Protein AF-A0AAV5DM99-F1 (afdb_monomer_lite)

InterPro domains:
  IPR029058 Alpha/Beta hydrolase fold [SSF53474] (28-98)

pLDDT: mean 76.43, std 17.46, range [28.27, 97.25]

Radius of gyration: 18.35 Å; chains: 1; bounding box: 38×50×54 Å

Structure (mmCIF, N/CA/C/O backbone):
data_AF-A0AAV5DM99-F1
#
_entry.id   AF-A0AAV5DM99-F1
#
loop_
_atom_site.group_PDB
_atom_site.id
_atom_site.type_symbol
_atom_site.label_atom_id
_atom_site.label_alt_id
_atom_site.label_comp_id
_atom_site.label_asym_id
_atom_site.label_entity_id
_atom_site.label_seq_id
_atom_site.pdbx_PDB_ins_code
_atom_site.Cartn_x
_atom_site.Cartn_y
_atom_site.Cartn_z
_atom_site.occupancy
_atom_site.B_iso_or_equiv
_atom_site.auth_seq_id
_atom_site.auth_comp_id
_atom_site.auth_asym_id
_atom_site.auth_atom_id
_atom_site.pdbx_PDB_model_num
ATOM 1 N N . MET A 1 1 ? 4.809 -22.673 24.170 1.00 31.12 1 MET A N 1
ATOM 2 C CA . MET A 1 1 ? 6.056 -21.882 24.106 1.00 31.12 1 MET A CA 1
ATOM 3 C C . MET A 1 1 ? 5.707 -20.412 24.286 1.00 31.12 1 MET A C 1
ATOM 5 O O . MET A 1 1 ? 4.892 -19.926 23.504 1.00 31.12 1 MET A O 1
ATOM 9 N N . PRO A 1 2 ? 6.234 -19.728 25.313 1.00 30.42 2 PRO A N 1
ATOM 10 C CA . PRO A 1 2 ? 6.026 -18.294 25.491 1.00 30.42 2 PRO A CA 1
ATOM 11 C C . PRO A 1 2 ? 6.732 -17.568 24.341 1.00 30.42 2 PRO A C 1
ATOM 13 O O . PRO A 1 2 ? 7.900 -17.837 24.075 1.00 30.42 2 PRO A O 1
ATOM 16 N N . ARG A 1 3 ? 6.019 -16.719 23.598 1.00 37.66 3 ARG A N 1
ATOM 17 C CA . ARG A 1 3 ? 6.630 -15.910 22.538 1.00 37.66 3 ARG A CA 1
ATOM 18 C C . ARG A 1 3 ? 7.205 -14.653 23.179 1.00 37.66 3 ARG A C 1
ATOM 20 O O . ARG A 1 3 ? 6.438 -13.835 23.683 1.00 37.66 3 ARG A O 1
ATOM 27 N N . ASP A 1 4 ? 8.525 -14.519 23.155 1.00 36.56 4 ASP A N 1
ATOM 28 C CA . ASP A 1 4 ? 9.207 -13.356 23.711 1.00 36.56 4 ASP A CA 1
ATOM 29 C C . ASP A 1 4 ? 8.843 -12.064 22.944 1.00 36.56 4 ASP A C 1
ATOM 31 O O . ASP A 1 4 ? 8.913 -12.029 21.709 1.00 36.56 4 ASP A O 1
ATOM 35 N N . PRO A 1 5 ? 8.477 -10.976 23.647 1.00 48.16 5 PRO A N 1
ATOM 36 C CA . PRO A 1 5 ? 8.107 -9.690 23.045 1.00 48.16 5 PRO A CA 1
ATOM 37 C C . PRO A 1 5 ? 9.260 -8.997 22.290 1.00 48.16 5 PRO A C 1
ATOM 39 O O . PRO A 1 5 ? 9.017 -8.091 21.489 1.00 48.16 5 PRO A O 1
ATOM 42 N N . THR A 1 6 ? 10.503 -9.438 22.493 1.00 52.94 6 THR A N 1
ATOM 43 C CA . THR A 1 6 ? 11.721 -8.903 21.863 1.00 52.94 6 THR A CA 1
ATOM 44 C C . THR A 1 6 ? 11.822 -9.247 20.371 1.00 52.94 6 THR A C 1
ATOM 46 O O . THR A 1 6 ? 12.108 -8.368 19.561 1.00 52.94 6 THR A O 1
ATOM 49 N N . ILE A 1 7 ? 11.458 -10.469 19.963 1.00 52.16 7 ILE A N 1
ATOM 50 C CA . ILE A 1 7 ? 11.567 -10.934 18.563 1.00 52.16 7 ILE A CA 1
ATOM 51 C C . ILE A 1 7 ? 10.652 -10.131 17.623 1.00 52.16 7 ILE A C 1
ATOM 53 O O . ILE A 1 7 ? 11.030 -9.778 16.503 1.00 52.16 7 ILE A O 1
ATOM 57 N N . PHE A 1 8 ? 9.437 -9.808 18.071 1.00 53.59 8 PHE A N 1
ATOM 58 C CA . PHE A 1 8 ? 8.471 -9.054 17.267 1.00 53.59 8 PHE A CA 1
ATOM 59 C C . PHE A 1 8 ? 8.827 -7.571 17.150 1.00 53.59 8 PHE A C 1
ATOM 61 O O . PHE A 1 8 ? 8.626 -6.971 16.088 1.00 53.59 8 PHE A O 1
ATOM 68 N N . GLY A 1 9 ? 9.372 -6.986 18.221 1.00 57.38 9 GLY A N 1
ATOM 69 C CA . GLY A 1 9 ? 9.931 -5.635 18.197 1.00 57.38 9 GLY A CA 1
ATOM 70 C C . GLY A 1 9 ? 11.060 -5.518 17.174 1.00 57.38 9 GLY A C 1
ATOM 71 O O . GLY A 1 9 ? 11.043 -4.605 16.343 1.00 57.38 9 GLY A O 1
ATOM 72 N N . ASP A 1 10 ? 11.960 -6.500 17.158 1.00 49.09 10 ASP A N 1
ATOM 73 C CA . ASP A 1 10 ? 13.101 -6.545 16.244 1.00 49.09 10 ASP A CA 1
ATOM 74 C C . ASP A 1 10 ? 12.682 -6.793 14.797 1.00 49.09 10 ASP A C 1
ATOM 76 O O . ASP A 1 10 ? 13.144 -6.099 13.891 1.00 49.09 10 ASP A O 1
ATOM 80 N N . MET A 1 11 ? 11.741 -7.708 14.547 1.00 57.59 11 MET A N 1
ATOM 81 C CA . MET A 1 11 ? 11.201 -7.927 13.201 1.00 57.59 11 MET A CA 1
ATOM 82 C C . MET A 1 11 ? 10.536 -6.656 12.655 1.00 57.59 11 MET A C 1
ATOM 84 O O . MET A 1 11 ? 10.763 -6.274 11.506 1.00 57.59 11 MET A O 1
ATOM 88 N N . ARG A 1 12 ? 9.766 -5.948 13.491 1.00 58.88 12 ARG A N 1
ATOM 89 C CA . ARG A 1 12 ? 9.140 -4.665 13.140 1.00 58.88 12 ARG A CA 1
ATOM 90 C C . ARG A 1 12 ? 10.181 -3.589 12.848 1.00 58.88 12 ARG A C 1
ATOM 92 O O . ARG A 1 12 ? 10.013 -2.826 11.894 1.00 58.88 12 ARG A O 1
ATOM 99 N N . LEU A 1 13 ? 11.234 -3.505 13.658 1.00 55.44 13 LEU A N 1
ATOM 100 C CA . LEU A 1 13 ? 12.314 -2.542 13.472 1.00 55.44 13 LEU A CA 1
ATOM 101 C C . LEU A 1 13 ? 13.090 -2.836 12.184 1.00 55.44 13 LEU A C 1
ATOM 103 O O . LEU A 1 13 ? 13.285 -1.929 11.378 1.00 55.44 13 LEU A O 1
ATOM 107 N N . ASN A 1 14 ? 13.429 -4.100 11.937 1.00 57.81 14 ASN A N 1
ATOM 108 C CA . ASN A 1 14 ? 14.113 -4.556 10.729 1.00 57.81 14 ASN A CA 1
ATOM 109 C C . ASN A 1 14 ? 13.285 -4.282 9.475 1.00 57.81 14 ASN A C 1
ATOM 111 O O . ASN A 1 14 ? 13.797 -3.740 8.495 1.00 57.81 14 ASN A O 1
ATOM 115 N N . LEU A 1 15 ? 11.982 -4.555 9.528 1.00 63.41 15 LEU A N 1
ATOM 116 C CA . LEU A 1 15 ? 11.071 -4.269 8.429 1.00 63.41 15 LEU A CA 1
ATOM 117 C C . LEU A 1 15 ? 10.950 -2.764 8.192 1.00 63.41 15 LEU A C 1
ATOM 119 O O . LEU A 1 15 ? 11.034 -2.309 7.060 1.00 63.41 15 LEU A O 1
ATOM 123 N N . ARG A 1 16 ? 10.853 -1.962 9.255 1.00 60.78 16 ARG A N 1
ATOM 124 C CA . ARG A 1 16 ? 10.831 -0.497 9.164 1.00 60.78 16 ARG A CA 1
ATOM 125 C C . ARG A 1 16 ? 12.135 0.066 8.598 1.00 60.78 16 ARG A C 1
ATOM 127 O O . ARG A 1 16 ? 12.086 1.004 7.805 1.00 60.78 16 ARG A O 1
ATOM 134 N N . ILE A 1 17 ? 13.289 -0.466 8.988 1.00 56.00 17 ILE A N 1
ATOM 135 C CA . ILE A 1 17 ? 14.593 -0.059 8.447 1.00 56.00 17 ILE A CA 1
ATOM 136 C C . ILE A 1 17 ? 14.655 -0.402 6.960 1.00 56.00 17 ILE A C 1
ATOM 138 O O . ILE A 1 17 ? 15.004 0.457 6.151 1.00 56.00 17 ILE A O 1
ATOM 142 N N . LEU A 1 18 ? 14.248 -1.615 6.593 1.00 59.44 18 LEU A N 1
ATOM 143 C CA . LEU A 1 18 ? 14.300 -2.084 5.217 1.00 59.44 18 LEU A CA 1
ATOM 144 C C . LEU A 1 18 ? 13.310 -1.332 4.314 1.00 59.44 18 LEU A C 1
ATOM 146 O O . LEU A 1 18 ? 13.686 -0.921 3.222 1.00 59.44 18 LEU A O 1
ATOM 150 N N . LEU A 1 19 ? 12.103 -1.036 4.808 1.00 61.59 19 LEU A N 1
ATOM 151 C CA . LEU A 1 19 ? 11.103 -0.190 4.145 1.00 61.59 19 LEU A CA 1
ATOM 152 C C . LEU A 1 19 ? 11.543 1.274 4.001 1.00 61.59 19 LEU A C 1
ATOM 154 O O . LEU A 1 19 ? 11.178 1.939 3.041 1.00 61.59 19 LEU A O 1
ATOM 158 N N . ASN A 1 20 ? 12.333 1.815 4.929 1.00 61.09 20 ASN A N 1
ATOM 159 C CA . ASN A 1 20 ? 12.844 3.182 4.785 1.00 61.09 20 ASN A CA 1
ATOM 160 C C . ASN A 1 20 ? 14.081 3.254 3.872 1.00 61.09 20 ASN A C 1
ATOM 162 O O . ASN A 1 20 ? 14.342 4.306 3.289 1.00 61.09 20 ASN A O 1
ATOM 166 N N . LYS A 1 21 ? 14.815 2.145 3.710 1.00 64.38 21 LYS A N 1
ATOM 167 C CA . LYS A 1 21 ? 16.038 2.038 2.897 1.00 64.38 21 LYS A CA 1
ATOM 168 C C . LYS A 1 21 ? 15.840 1.257 1.590 1.00 64.38 21 LYS A C 1
ATOM 170 O O . LYS A 1 21 ? 16.816 0.804 1.002 1.00 64.38 21 LYS A O 1
ATOM 175 N N . GLN A 1 22 ? 14.604 1.128 1.100 1.00 64.56 22 GLN A N 1
ATOM 176 C CA . GLN A 1 22 ? 14.279 0.352 -0.113 1.00 64.56 22 GLN A CA 1
ATOM 177 C C . GLN A 1 22 ? 15.119 0.772 -1.325 1.00 64.56 22 GLN A C 1
ATOM 179 O O . GLN A 1 22 ? 15.619 -0.073 -2.057 1.00 64.56 22 GLN A O 1
ATOM 184 N N . HIS A 1 23 ? 15.353 2.076 -1.486 1.00 63.78 23 HIS A N 1
ATOM 185 C CA . HIS A 1 23 ? 16.147 2.637 -2.581 1.00 63.78 23 HIS A CA 1
ATOM 186 C C . HIS A 1 23 ? 17.643 2.271 -2.538 1.00 63.78 23 HIS A C 1
ATOM 188 O O . HIS A 1 23 ? 18.323 2.423 -3.547 1.00 63.78 23 HIS A O 1
ATOM 194 N N . LEU A 1 24 ? 18.150 1.807 -1.391 1.00 62.94 24 LEU A N 1
ATOM 195 C CA . LEU A 1 24 ? 19.524 1.322 -1.220 1.00 62.94 24 LEU A CA 1
ATOM 196 C C . LEU A 1 24 ? 19.624 -0.196 -1.417 1.00 62.94 24 LEU A C 1
ATOM 198 O O . LEU A 1 24 ? 20.723 -0.742 -1.456 1.00 62.94 24 LEU A O 1
ATOM 202 N N . CYS A 1 25 ? 18.492 -0.897 -1.507 1.00 73.31 25 CYS A N 1
ATOM 203 C CA . CYS A 1 25 ? 18.465 -2.344 -1.632 1.00 73.31 25 CYS A CA 1
ATOM 204 C C . CYS A 1 25 ? 18.444 -2.749 -3.110 1.00 73.31 25 CYS A C 1
ATOM 206 O O . CYS A 1 25 ? 17.472 -2.489 -3.823 1.00 73.31 25 CYS A O 1
ATOM 208 N N . SER A 1 26 ? 19.486 -3.461 -3.548 1.00 82.31 26 SER A N 1
ATOM 209 C CA . SER A 1 26 ? 19.625 -3.953 -4.927 1.00 82.31 26 SER A CA 1
ATOM 210 C C . SER A 1 26 ? 18.444 -4.810 -5.389 1.00 82.31 26 SER A C 1
ATOM 212 O O . SER A 1 26 ? 18.094 -4.793 -6.565 1.00 82.31 26 SER A O 1
ATOM 214 N N . ARG A 1 27 ? 17.768 -5.507 -4.465 1.00 84.94 27 ARG A N 1
ATOM 215 C CA . ARG A 1 27 ? 16.593 -6.338 -4.771 1.00 84.94 27 ARG A CA 1
ATOM 216 C C . ARG A 1 27 ? 15.441 -5.529 -5.369 1.00 84.94 27 ARG A C 1
ATOM 218 O O . ARG A 1 27 ? 14.775 -6.018 -6.270 1.00 84.94 27 ARG A O 1
ATOM 225 N N . PHE A 1 28 ? 15.222 -4.299 -4.900 1.00 87.06 28 PHE A N 1
ATOM 226 C CA . PHE A 1 28 ? 14.159 -3.432 -5.417 1.00 87.06 28 PHE A CA 1
ATOM 227 C C . PHE A 1 28 ? 14.503 -2.914 -6.815 1.00 87.06 28 PHE A C 1
ATOM 229 O O . PHE A 1 28 ? 13.668 -2.951 -7.714 1.00 87.06 28 PHE A O 1
ATOM 236 N N . SER A 1 29 ? 15.743 -2.459 -7.024 1.00 87.25 29 SER A N 1
ATOM 237 C CA . SER A 1 29 ? 16.180 -1.980 -8.339 1.00 87.25 29 SER A CA 1
ATOM 238 C C . SER A 1 29 ? 16.219 -3.089 -9.385 1.00 87.25 29 SER A C 1
ATOM 240 O O . SER A 1 29 ? 15.779 -2.859 -10.509 1.00 87.25 29 SER A O 1
ATOM 242 N N . GLU A 1 30 ? 16.693 -4.282 -9.019 1.00 91.94 30 GLU A N 1
ATOM 243 C CA . GLU A 1 30 ? 16.753 -5.412 -9.944 1.00 91.94 30 GLU A CA 1
ATOM 244 C C . GLU A 1 30 ? 15.348 -5.918 -10.280 1.00 91.94 30 GLU A C 1
ATOM 246 O O . GLU A 1 30 ? 15.044 -6.120 -11.450 1.00 91.94 30 GLU A O 1
ATOM 251 N N . ALA A 1 31 ? 14.445 -6.011 -9.294 1.00 92.81 31 ALA A N 1
ATOM 252 C CA . ALA A 1 31 ? 13.052 -6.374 -9.548 1.00 92.81 31 ALA A CA 1
ATOM 253 C C . ALA A 1 31 ? 12.371 -5.401 -10.526 1.00 92.81 31 ALA A C 1
ATOM 255 O O . ALA A 1 31 ? 11.736 -5.843 -11.481 1.00 92.81 31 ALA A O 1
ATOM 256 N N . ARG A 1 32 ? 12.556 -4.080 -10.357 1.00 92.25 32 ARG A N 1
ATOM 257 C CA . ARG A 1 32 ? 12.039 -3.081 -11.315 1.00 92.25 32 ARG A CA 1
ATOM 258 C C . ARG A 1 32 ? 12.612 -3.278 -12.716 1.00 92.25 32 ARG A C 1
ATOM 260 O O . ARG A 1 32 ? 11.877 -3.181 -13.694 1.00 92.25 32 ARG A O 1
ATOM 267 N N . LYS A 1 33 ? 13.918 -3.535 -12.824 1.00 93.75 33 LYS A N 1
ATOM 268 C CA . LYS A 1 33 ? 14.595 -3.750 -14.109 1.00 93.75 33 LYS A CA 1
ATOM 269 C C . LYS A 1 33 ? 14.067 -5.000 -14.816 1.00 93.75 33 LYS A C 1
ATOM 271 O O . LYS A 1 33 ? 13.682 -4.901 -15.975 1.00 93.75 33 LYS A O 1
ATOM 276 N N . LEU A 1 34 ? 14.010 -6.132 -14.115 1.00 94.19 34 LEU A 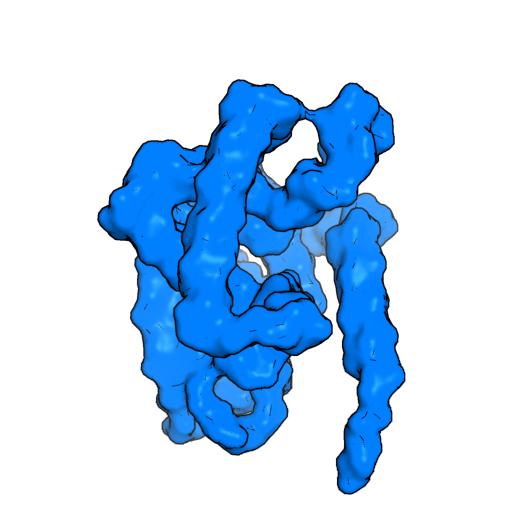N 1
ATOM 277 C CA . LEU A 1 34 ? 13.563 -7.410 -14.670 1.00 94.19 34 LEU A CA 1
ATOM 278 C C . LEU A 1 34 ? 12.090 -7.370 -15.083 1.00 94.19 34 LEU A C 1
ATOM 280 O O . LEU A 1 34 ? 11.752 -7.817 -16.173 1.00 94.19 34 LEU A O 1
ATOM 284 N N . VAL A 1 35 ? 11.217 -6.780 -14.259 1.00 93.38 35 VAL A N 1
ATOM 285 C CA . VAL A 1 35 ? 9.794 -6.647 -14.610 1.00 93.38 35 VAL A CA 1
ATOM 286 C C . VAL A 1 35 ? 9.606 -5.699 -15.791 1.00 93.38 35 VAL A C 1
ATOM 288 O O . VAL A 1 35 ? 8.856 -6.034 -16.701 1.00 93.38 35 VAL A O 1
ATOM 291 N N . ARG A 1 36 ? 10.330 -4.570 -15.842 1.00 91.62 36 ARG A N 1
ATOM 292 C CA . ARG A 1 36 ? 10.302 -3.674 -17.010 1.00 91.62 36 ARG A CA 1
ATOM 293 C C . ARG A 1 36 ? 10.701 -4.421 -18.285 1.00 91.62 36 ARG A C 1
ATOM 295 O O . ARG A 1 36 ? 10.013 -4.301 -19.291 1.00 91.62 36 ARG A O 1
ATOM 302 N N . GLN A 1 37 ? 11.781 -5.204 -18.241 1.00 91.31 37 GLN A N 1
ATOM 303 C CA . GLN A 1 37 ? 12.219 -6.015 -19.381 1.00 91.31 37 GLN A CA 1
ATOM 304 C C . GLN A 1 37 ? 11.149 -7.023 -19.799 1.00 91.31 37 GLN A C 1
ATOM 306 O O . GLN A 1 37 ? 10.822 -7.085 -20.978 1.00 91.31 37 GLN A O 1
ATOM 311 N N . LEU A 1 38 ? 10.562 -7.745 -18.841 1.00 90.75 38 LEU A N 1
ATOM 312 C CA . LEU A 1 38 ? 9.527 -8.741 -19.106 1.00 90.75 38 LEU A CA 1
ATOM 313 C C . LEU A 1 38 ? 8.301 -8.118 -19.787 1.00 90.75 38 LEU A C 1
ATOM 315 O O . LEU A 1 38 ? 7.874 -8.606 -20.829 1.00 90.75 38 LEU A O 1
ATOM 319 N N . VAL A 1 39 ? 7.795 -7.010 -19.238 1.00 89.44 39 VAL A N 1
ATOM 320 C CA . VAL A 1 39 ? 6.641 -6.272 -19.778 1.00 89.44 39 VAL A CA 1
ATOM 321 C C . VAL A 1 39 ? 6.952 -5.639 -21.138 1.00 89.44 39 VAL A C 1
ATOM 323 O O . VAL A 1 39 ? 6.068 -5.551 -21.969 1.00 89.44 39 VAL A O 1
ATOM 326 N N . THR A 1 40 ? 8.195 -5.229 -21.405 1.00 85.88 40 THR A N 1
ATOM 327 C CA . THR A 1 40 ? 8.567 -4.680 -22.727 1.00 85.88 40 THR A CA 1
ATOM 328 C C . THR A 1 40 ? 8.781 -5.782 -23.773 1.00 85.88 40 THR A C 1
ATOM 330 O O . THR A 1 40 ? 8.631 -5.536 -24.962 1.00 85.88 40 THR A O 1
ATOM 333 N N . SER A 1 41 ? 9.190 -6.982 -23.343 1.00 83.38 41 SER A N 1
ATOM 334 C CA . SER A 1 41 ? 9.501 -8.113 -24.233 1.00 83.38 41 SER A CA 1
ATOM 335 C C . SER A 1 41 ? 8.292 -8.965 -24.599 1.00 83.38 41 SER A C 1
ATOM 337 O O . SER A 1 41 ? 8.262 -9.568 -25.667 1.00 83.38 41 SER A O 1
ATOM 339 N N . ALA A 1 42 ? 7.313 -9.049 -23.702 1.00 72.38 42 ALA A N 1
ATOM 340 C CA . ALA A 1 42 ? 6.002 -9.530 -24.069 1.00 72.38 42 ALA A CA 1
ATOM 341 C C . ALA A 1 42 ? 5.367 -8.396 -24.877 1.00 72.38 42 ALA A C 1
ATOM 343 O O . ALA A 1 42 ? 5.266 -7.295 -24.349 1.00 72.38 42 ALA A O 1
ATOM 344 N N . ASP A 1 43 ? 4.949 -8.631 -26.123 1.00 60.66 43 ASP A N 1
ATOM 345 C CA . ASP A 1 43 ? 4.053 -7.732 -26.873 1.00 60.66 43 ASP A CA 1
ATOM 346 C C . ASP A 1 43 ? 2.684 -7.673 -26.163 1.00 60.66 43 ASP A C 1
ATOM 348 O O . ASP A 1 43 ? 1.648 -8.085 -26.685 1.00 60.66 43 ASP A O 1
ATOM 352 N N . CYS A 1 44 ? 2.663 -7.259 -24.895 1.00 56.06 44 CYS A N 1
ATOM 353 C CA . CYS A 1 44 ? 1.452 -7.096 -24.129 1.00 56.06 44 CYS A CA 1
ATOM 354 C C . CYS A 1 44 ? 0.791 -5.808 -24.602 1.00 56.06 44 CYS A C 1
ATOM 356 O O . CYS A 1 44 ? 0.960 -4.735 -24.020 1.00 56.06 44 CYS A O 1
ATOM 358 N N . ASP A 1 45 ? -0.001 -5.952 -25.664 1.00 53.69 45 ASP A N 1
ATOM 359 C CA . ASP A 1 45 ? -1.138 -5.082 -25.893 1.00 53.69 45 ASP A CA 1
ATOM 360 C C . ASP A 1 45 ? -1.884 -4.932 -24.563 1.00 53.69 45 ASP A C 1
ATOM 362 O O . ASP A 1 45 ? -2.120 -5.893 -23.822 1.00 53.69 45 ASP A O 1
ATOM 366 N N . SER A 1 46 ? -2.186 -3.678 -24.247 1.00 53.75 46 SER A N 1
ATOM 367 C CA . SER A 1 46 ? -2.629 -3.136 -22.954 1.00 53.75 46 SER A CA 1
ATOM 368 C C . SER A 1 46 ? -3.884 -3.777 -22.323 1.00 53.75 46 SER A C 1
ATOM 370 O O . SER A 1 46 ? -4.363 -3.319 -21.286 1.00 53.75 46 SER A O 1
ATOM 372 N N . THR A 1 47 ? -4.403 -4.858 -22.900 1.00 51.72 47 THR A N 1
ATOM 373 C CA . THR A 1 47 ? -5.637 -5.550 -22.528 1.00 51.72 47 THR A CA 1
ATOM 374 C C . THR A 1 47 ? -5.433 -6.931 -21.898 1.00 51.72 47 THR A C 1
ATOM 376 O O . THR A 1 47 ? -6.363 -7.416 -21.258 1.00 51.72 47 THR A O 1
ATOM 379 N N . SER A 1 48 ? -4.252 -7.560 -21.998 1.00 54.44 48 SER A N 1
ATOM 380 C CA . SER A 1 48 ? -3.990 -8.866 -21.363 1.00 54.44 48 SER A CA 1
ATOM 381 C C . SER A 1 48 ? -2.608 -8.897 -20.704 1.00 54.44 48 SER A C 1
ATOM 383 O O . SER A 1 48 ? -1.590 -9.166 -21.338 1.00 54.44 48 SER A O 1
ATOM 385 N N . SER A 1 49 ? -2.547 -8.573 -19.407 1.00 58.84 49 SER A N 1
ATOM 386 C CA . SER A 1 49 ? -1.287 -8.609 -18.652 1.00 58.84 49 SER A CA 1
ATOM 387 C C . SER A 1 49 ? -0.809 -10.051 -18.476 1.00 58.84 49 SER A C 1
ATOM 389 O O . SER A 1 49 ? -1.299 -10.768 -17.604 1.00 58.84 49 SER A O 1
ATOM 391 N N . ALA A 1 50 ? 0.200 -10.447 -19.257 1.00 76.50 50 ALA A N 1
ATOM 392 C CA . ALA A 1 50 ? 0.958 -11.687 -19.060 1.00 76.50 50 ALA A CA 1
ATOM 393 C C . ALA A 1 50 ? 1.774 -11.687 -17.748 1.00 76.50 50 ALA A C 1
ATOM 395 O O . ALA A 1 50 ? 2.284 -12.723 -17.327 1.00 76.50 50 ALA A O 1
ATOM 396 N N . VAL A 1 51 ? 1.907 -10.524 -17.099 1.00 89.94 51 VAL A N 1
ATOM 397 C CA . VAL A 1 51 ? 2.731 -10.323 -15.905 1.00 89.94 51 VAL A CA 1
ATOM 398 C C . VAL A 1 51 ? 1.861 -9.896 -14.734 1.00 89.94 51 VAL A C 1
ATOM 400 O O . VAL A 1 51 ? 1.229 -8.841 -14.774 1.00 89.94 51 VAL A O 1
ATOM 403 N N . TRP A 1 52 ? 1.849 -10.701 -13.672 1.00 93.94 52 TRP A N 1
ATOM 404 C CA . TRP A 1 52 ? 1.171 -10.376 -12.416 1.00 93.94 52 TRP A CA 1
ATOM 405 C C . TRP A 1 52 ? 2.197 -10.160 -11.313 1.00 93.94 52 TRP A C 1
ATOM 407 O O . TRP A 1 52 ? 3.191 -10.881 -11.208 1.00 93.94 52 TRP A O 1
ATOM 417 N N . LEU A 1 53 ? 1.940 -9.171 -10.465 1.00 95.88 53 LEU A N 1
ATOM 418 C CA . LEU A 1 53 ? 2.754 -8.908 -9.290 1.00 95.88 53 LEU A CA 1
ATOM 419 C C . LEU A 1 53 ? 2.117 -9.586 -8.085 1.00 95.88 53 LEU A C 1
ATOM 421 O O . LEU A 1 53 ? 0.954 -9.349 -7.775 1.00 95.88 53 LEU A O 1
ATOM 425 N N . ALA A 1 54 ? 2.882 -10.400 -7.369 1.00 96.31 54 ALA A N 1
ATOM 426 C CA . ALA A 1 54 ? 2.430 -10.993 -6.121 1.00 96.31 54 ALA A CA 1
ATOM 427 C C . ALA A 1 54 ? 3.523 -10.919 -5.059 1.00 96.31 54 ALA A C 1
ATOM 429 O O . ALA A 1 54 ? 4.716 -10.962 -5.360 1.00 96.31 54 ALA A O 1
ATOM 430 N N . GLY A 1 55 ? 3.120 -10.810 -3.797 1.00 93.94 55 GLY A N 1
ATOM 431 C CA . GLY A 1 55 ? 4.063 -10.844 -2.690 1.00 93.94 55 GLY A CA 1
ATOM 432 C C . GLY A 1 55 ? 3.390 -11.123 -1.360 1.00 93.94 55 GLY A C 1
ATOM 433 O O . GLY A 1 55 ? 2.203 -10.865 -1.187 1.00 93.94 55 GLY A O 1
ATOM 434 N N . HIS A 1 56 ? 4.170 -11.616 -0.403 1.00 93.12 56 HIS A N 1
ATOM 435 C CA . HIS A 1 56 ? 3.749 -11.818 0.982 1.00 93.12 56 HIS A CA 1
ATOM 436 C C . HIS A 1 56 ? 4.686 -11.089 1.938 1.00 93.12 56 HIS A C 1
ATOM 438 O O . HIS A 1 56 ? 5.895 -11.070 1.699 1.00 93.12 56 HIS A O 1
ATOM 444 N N . SER A 1 57 ? 4.145 -10.484 3.001 1.00 88.50 57 SER A N 1
ATOM 445 C CA . SER A 1 57 ? 4.927 -9.783 4.023 1.00 88.50 57 SER A CA 1
ATOM 446 C C . SER A 1 57 ? 5.896 -8.795 3.367 1.00 88.50 57 SER A C 1
ATOM 448 O O . SER A 1 57 ? 5.466 -7.925 2.613 1.00 88.50 57 SER A O 1
ATOM 450 N N . LEU A 1 58 ? 7.207 -8.943 3.538 1.00 84.81 58 LEU A N 1
ATOM 451 C CA . LEU A 1 58 ? 8.185 -8.084 2.878 1.00 84.81 58 LEU A CA 1
ATOM 452 C C . LEU A 1 58 ? 8.129 -8.135 1.335 1.00 84.81 58 LEU A C 1
ATOM 454 O O . LEU A 1 58 ? 8.355 -7.119 0.677 1.00 84.81 58 LEU A O 1
ATOM 458 N N . GLY A 1 59 ? 7.787 -9.279 0.742 1.00 88.88 59 GLY A N 1
ATOM 459 C CA . GLY A 1 59 ? 7.642 -9.424 -0.709 1.00 88.88 59 GLY A CA 1
ATOM 460 C C . GLY A 1 59 ? 6.591 -8.481 -1.296 1.00 88.88 59 GLY A C 1
ATOM 461 O O . GLY A 1 59 ? 6.780 -7.951 -2.388 1.00 88.88 59 GLY A O 1
ATOM 462 N N . THR A 1 60 ? 5.536 -8.160 -0.538 1.00 90.62 60 THR A N 1
ATOM 463 C CA . THR A 1 60 ? 4.544 -7.158 -0.967 1.00 90.62 60 THR A CA 1
ATOM 464 C C . THR A 1 60 ? 5.152 -5.773 -1.125 1.00 90.62 60 THR A C 1
ATOM 466 O O . THR A 1 60 ? 4.686 -4.986 -1.934 1.00 90.62 60 THR A O 1
ATOM 469 N N . SER A 1 61 ? 6.196 -5.456 -0.360 1.00 86.50 61 SER A N 1
ATOM 470 C CA . SER A 1 61 ? 6.835 -4.144 -0.403 1.00 86.50 61 SER A CA 1
ATOM 471 C C . SER A 1 61 ? 7.620 -3.970 -1.697 1.00 86.50 61 SER A C 1
ATOM 473 O O . SER A 1 61 ? 7.623 -2.881 -2.262 1.00 86.50 61 SER A O 1
ATOM 475 N N . ILE A 1 62 ? 8.232 -5.055 -2.184 1.00 89.31 62 ILE A N 1
ATOM 476 C CA . ILE A 1 62 ? 8.862 -5.110 -3.507 1.00 89.31 62 ILE A CA 1
ATOM 477 C C . ILE A 1 62 ? 7.783 -5.010 -4.588 1.00 89.31 62 ILE A C 1
ATOM 479 O O . ILE A 1 62 ? 7.890 -4.155 -5.460 1.00 89.31 62 ILE A O 1
ATOM 483 N N . ALA A 1 63 ? 6.715 -5.811 -4.498 1.00 93.25 63 ALA A N 1
ATOM 484 C CA . ALA A 1 63 ? 5.605 -5.764 -5.453 1.00 93.25 63 ALA A CA 1
ATOM 485 C C . ALA A 1 63 ? 4.949 -4.370 -5.521 1.00 93.25 63 ALA A C 1
ATOM 487 O O . ALA A 1 63 ? 4.628 -3.890 -6.604 1.00 93.25 63 ALA A O 1
ATOM 488 N N . LEU A 1 64 ? 4.814 -3.681 -4.384 1.00 90.75 64 LEU A N 1
ATOM 489 C CA . LEU A 1 64 ? 4.308 -2.312 -4.297 1.00 90.75 64 LEU A CA 1
ATOM 490 C C . LEU A 1 64 ? 5.233 -1.296 -4.972 1.00 90.75 64 LEU A C 1
ATOM 492 O O . LEU A 1 64 ? 4.753 -0.421 -5.689 1.00 90.75 64 LEU A O 1
ATOM 496 N N . ASP A 1 65 ? 6.542 -1.375 -4.727 1.00 90.06 65 ASP A N 1
ATOM 497 C CA . ASP A 1 65 ? 7.522 -0.490 -5.367 1.00 90.06 65 ASP A CA 1
ATOM 498 C C . ASP A 1 65 ? 7.560 -0.710 -6.884 1.00 90.06 65 ASP A C 1
ATOM 500 O O . ASP A 1 65 ? 7.483 0.259 -7.638 1.00 90.06 65 ASP A O 1
ATOM 504 N N . VAL A 1 66 ? 7.580 -1.971 -7.326 1.00 92.38 66 VAL A N 1
ATOM 505 C CA . VAL A 1 66 ? 7.540 -2.338 -8.746 1.00 92.38 66 VAL A CA 1
ATOM 506 C C . VAL A 1 66 ? 6.237 -1.888 -9.397 1.00 92.38 66 VAL A C 1
ATOM 508 O O . VAL A 1 66 ? 6.283 -1.216 -10.419 1.00 92.38 66 VAL A O 1
ATOM 511 N N . GLY A 1 67 ? 5.078 -2.176 -8.803 1.00 92.94 67 GLY A N 1
ATOM 512 C CA . GLY A 1 67 ? 3.784 -1.778 -9.362 1.00 92.94 67 GLY A CA 1
ATOM 513 C C . GLY A 1 67 ? 3.643 -0.261 -9.501 1.00 92.94 67 GLY A C 1
ATOM 514 O O . GLY A 1 67 ? 3.171 0.231 -10.521 1.00 92.94 67 GLY A O 1
ATOM 515 N N . ARG A 1 68 ? 4.160 0.511 -8.536 1.00 92.06 68 ARG A N 1
ATOM 516 C CA . ARG A 1 68 ? 4.231 1.978 -8.654 1.00 92.06 68 ARG A CA 1
ATOM 517 C C . ARG A 1 68 ? 5.153 2.445 -9.771 1.00 92.06 68 ARG A C 1
ATOM 519 O O . ARG A 1 68 ? 4.871 3.478 -10.372 1.00 92.06 68 ARG A O 1
ATOM 526 N N . ASP A 1 69 ? 6.278 1.766 -9.975 1.00 91.31 69 ASP A N 1
ATOM 527 C CA . ASP A 1 69 ? 7.201 2.069 -11.068 1.00 91.31 69 ASP A CA 1
ATOM 528 C C . ASP A 1 69 ? 6.526 1.804 -12.415 1.00 91.31 69 ASP A C 1
ATOM 530 O O . ASP A 1 69 ? 6.491 2.687 -13.261 1.00 91.31 69 ASP A O 1
ATOM 534 N N . MET A 1 70 ? 5.868 0.653 -12.557 1.00 92.31 70 MET A N 1
ATOM 535 C CA . MET A 1 70 ? 5.131 0.268 -13.763 1.00 92.31 70 MET A CA 1
ATOM 536 C C . MET A 1 70 ? 3.981 1.231 -14.070 1.00 92.31 70 MET A C 1
ATOM 538 O O . MET A 1 70 ? 3.857 1.687 -15.202 1.00 92.31 70 MET A O 1
ATOM 542 N N . MET A 1 71 ? 3.241 1.681 -13.053 1.00 92.44 71 MET A N 1
ATOM 543 C CA . MET A 1 71 ? 2.217 2.717 -13.222 1.00 92.44 71 MET A CA 1
ATOM 544 C C . MET A 1 71 ? 2.769 4.057 -13.725 1.00 92.44 71 MET A C 1
ATOM 546 O O . MET A 1 71 ? 2.053 4.804 -14.387 1.00 92.44 71 MET A O 1
ATOM 550 N N . ARG A 1 72 ? 4.031 4.398 -13.426 1.00 89.75 72 ARG A N 1
ATOM 551 C CA . ARG A 1 72 ? 4.663 5.618 -13.966 1.00 89.75 72 ARG A CA 1
ATOM 552 C C . ARG A 1 72 ? 5.031 5.478 -15.436 1.00 89.75 72 ARG A C 1
ATOM 554 O O . ARG A 1 72 ? 5.022 6.487 -16.130 1.00 89.75 72 ARG A O 1
ATOM 561 N N . GLU A 1 73 ? 5.341 4.261 -15.861 1.00 88.69 73 GLU A N 1
ATOM 562 C CA . GLU A 1 73 ? 5.657 3.897 -17.245 1.00 88.69 73 GLU A CA 1
ATOM 563 C C . GLU A 1 73 ? 4.384 3.622 -18.074 1.00 88.69 73 GLU A C 1
ATOM 565 O O . GLU A 1 73 ? 4.470 3.368 -19.267 1.00 88.69 73 GLU A O 1
ATOM 570 N N . GLY A 1 74 ? 3.194 3.686 -17.458 1.00 89.25 74 GLY A N 1
ATOM 571 C CA . GLY A 1 74 ? 1.904 3.482 -18.126 1.00 89.25 74 GLY A CA 1
ATOM 572 C C . GLY A 1 74 ? 1.358 2.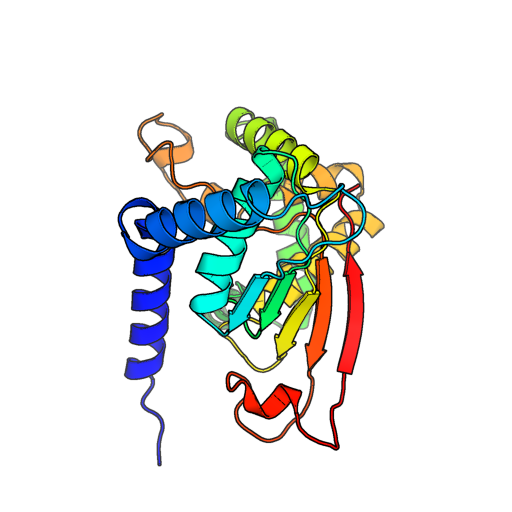052 -18.065 1.00 89.25 74 GLY A C 1
ATOM 573 O O . GLY A 1 74 ? 0.307 1.784 -18.642 1.00 89.25 74 GLY A O 1
ATOM 574 N N . PHE A 1 75 ? 2.010 1.144 -17.336 1.00 90.25 75 PHE A N 1
ATOM 575 C CA . PHE A 1 75 ? 1.580 -0.248 -17.195 1.00 90.25 75 PHE A CA 1
ATOM 576 C C . PHE A 1 75 ? 0.781 -0.468 -15.906 1.00 90.25 75 PHE A C 1
ATOM 578 O O . PHE A 1 75 ? 1.310 -0.361 -14.797 1.00 90.25 75 PHE A O 1
ATOM 585 N N . ASN A 1 76 ? -0.494 -0.830 -16.054 1.00 93.06 76 ASN A N 1
ATOM 586 C CA . ASN A 1 76 ? -1.390 -1.152 -14.943 1.00 93.06 76 ASN A CA 1
ATOM 587 C C . ASN A 1 76 ? -1.434 -2.667 -14.699 1.00 93.06 76 ASN A C 1
ATOM 589 O O . ASN A 1 76 ? -2.308 -3.366 -15.209 1.00 93.06 76 ASN A O 1
ATOM 593 N N . LEU A 1 77 ? -0.448 -3.178 -13.956 1.00 93.25 77 LEU A N 1
ATOM 594 C CA . LEU A 1 77 ? -0.294 -4.616 -13.731 1.00 93.25 77 LEU A CA 1
ATOM 595 C C . LEU A 1 77 ? -1.229 -5.133 -12.620 1.00 93.25 77 LEU A C 1
ATOM 597 O O . LEU A 1 77 ? -1.245 -4.556 -11.519 1.00 93.25 77 LEU A O 1
ATOM 601 N N . PRO A 1 78 ? -1.923 -6.272 -12.833 1.00 95.12 78 PRO A N 1
ATOM 602 C CA . PRO A 1 78 ? -2.613 -6.989 -11.767 1.00 95.12 78 PRO A CA 1
ATOM 603 C C . PRO A 1 78 ? -1.660 -7.264 -10.604 1.00 95.12 78 PRO A C 1
ATOM 605 O O . PRO A 1 78 ? -0.533 -7.725 -10.804 1.00 95.12 78 PRO A O 1
ATOM 608 N N . THR A 1 79 ? -2.084 -6.930 -9.387 1.00 96.50 79 THR A N 1
ATOM 609 C CA . THR A 1 79 ? -1.214 -6.964 -8.208 1.00 96.50 79 THR A CA 1
ATOM 610 C C . THR A 1 79 ? -1.935 -7.574 -7.011 1.00 96.50 79 THR A C 1
ATOM 612 O O . THR A 1 79 ? -2.993 -7.085 -6.633 1.00 96.50 79 THR A O 1
ATOM 615 N N . PHE A 1 80 ? -1.331 -8.582 -6.380 1.00 96.94 80 PHE A N 1
ATOM 616 C CA . PHE A 1 80 ? -1.873 -9.335 -5.247 1.00 96.94 80 PHE A CA 1
ATOM 617 C C . PHE A 1 80 ? -0.922 -9.243 -4.046 1.00 96.94 80 PHE A C 1
ATOM 619 O O . PHE A 1 80 ? 0.229 -9.683 -4.096 1.00 96.94 80 PHE A O 1
ATOM 626 N N . LEU A 1 81 ? -1.379 -8.641 -2.952 1.00 95.62 81 LEU A N 1
ATOM 627 C CA . LEU A 1 81 ? -0.542 -8.297 -1.804 1.00 95.62 81 LEU A CA 1
ATOM 628 C C . LEU A 1 81 ? -1.046 -9.005 -0.550 1.00 95.62 81 LEU A C 1
ATOM 630 O O . LEU A 1 81 ? -2.093 -8.646 -0.023 1.00 95.62 81 LEU A O 1
ATOM 634 N N . PHE A 1 82 ? -0.276 -9.964 -0.040 1.00 95.06 82 PHE A N 1
ATOM 635 C CA . PHE A 1 82 ? -0.634 -10.755 1.136 1.00 95.06 82 PHE A CA 1
ATOM 636 C C . PHE A 1 82 ? 0.087 -10.275 2.395 1.00 95.06 82 PHE A C 1
ATOM 638 O O . PHE A 1 82 ? 1.315 -10.283 2.468 1.00 95.06 82 PHE A O 1
ATOM 645 N N . ASN A 1 83 ? -0.675 -9.883 3.413 1.00 92.50 83 ASN A N 1
ATOM 646 C CA . ASN A 1 83 ? -0.182 -9.377 4.697 1.00 92.50 83 ASN A CA 1
ATOM 647 C C . ASN A 1 83 ? 0.928 -8.311 4.566 1.00 92.50 83 ASN A C 1
ATOM 649 O O . ASN A 1 83 ? 1.989 -8.440 5.189 1.00 92.50 83 ASN A O 1
ATOM 653 N N . PRO A 1 84 ? 0.736 -7.265 3.739 1.00 88.88 84 PRO A N 1
ATOM 654 C CA . PRO A 1 84 ? 1.758 -6.253 3.536 1.00 88.88 84 PRO A CA 1
ATOM 655 C C . PRO A 1 84 ? 2.018 -5.443 4.801 1.00 88.88 84 PRO A C 1
ATOM 657 O O . PRO A 1 84 ? 1.073 -5.082 5.502 1.00 88.88 84 PRO A O 1
ATOM 660 N N . PRO A 1 85 ? 3.275 -5.070 5.078 1.00 82.38 85 PRO A N 1
ATOM 661 C CA . PRO A 1 85 ? 3.592 -4.321 6.272 1.00 82.38 85 PRO A CA 1
ATOM 662 C C . PRO A 1 85 ? 3.065 -2.898 6.193 1.00 82.38 85 PRO A C 1
ATOM 664 O O . PRO A 1 85 ? 3.518 -2.071 5.400 1.00 82.38 85 PRO A O 1
ATOM 667 N N . HIS A 1 86 ? 2.129 -2.606 7.077 1.00 74.75 86 HIS A N 1
ATOM 668 C CA . HIS A 1 86 ? 1.666 -1.271 7.375 1.00 74.75 86 HIS A CA 1
ATOM 669 C C . HIS A 1 86 ? 1.155 -1.286 8.800 1.00 74.75 86 HIS A C 1
ATOM 671 O O . HIS A 1 86 ? 0.080 -1.799 9.107 1.00 74.75 86 HIS A O 1
ATOM 677 N N . VAL A 1 87 ? 1.986 -0.756 9.688 1.00 58.41 87 VAL A N 1
ATOM 678 C CA . VAL A 1 87 ? 1.695 -0.816 11.109 1.00 58.41 87 VAL A CA 1
ATOM 679 C C . VAL A 1 87 ? 0.622 0.212 11.425 1.00 58.41 87 VAL A C 1
ATOM 681 O O . VAL A 1 87 ? 0.799 1.407 11.173 1.00 58.41 87 VAL A O 1
ATOM 684 N N . SER A 1 88 ? -0.476 -0.274 11.991 1.00 57.84 88 SER A N 1
ATOM 685 C CA . SER A 1 88 ? -1.527 0.556 12.558 1.00 57.84 88 SER A CA 1
ATOM 686 C C . SER A 1 88 ? -0.964 1.495 13.636 1.00 57.84 88 SER A C 1
ATOM 688 O O . SER A 1 88 ? 0.006 1.175 14.329 1.00 57.84 88 SER A O 1
ATOM 690 N N . LEU A 1 89 ? -1.586 2.663 13.810 1.00 55.12 89 LEU A N 1
ATOM 691 C CA . LEU A 1 89 ? -1.360 3.507 14.988 1.00 55.12 89 LEU A CA 1
ATOM 692 C C . LEU A 1 89 ? -2.266 3.139 16.168 1.00 55.12 89 LEU A C 1
ATOM 694 O O . LEU A 1 89 ? -2.036 3.634 17.267 1.00 55.12 89 LEU A O 1
ATOM 698 N N . ALA A 1 90 ? -3.250 2.258 15.985 1.00 51.50 90 ALA A N 1
ATOM 699 C CA . ALA A 1 90 ? -4.114 1.767 17.055 1.00 51.50 90 ALA A CA 1
ATOM 700 C C . ALA A 1 90 ? -3.330 1.140 18.229 1.00 51.50 90 ALA A C 1
ATOM 702 O O . ALA A 1 90 ? -3.687 1.417 19.372 1.00 51.50 90 ALA A O 1
ATOM 703 N N . PRO A 1 91 ? -2.215 0.403 18.022 1.00 45.41 91 PRO A N 1
ATOM 704 C CA . PRO A 1 91 ? -1.351 -0.032 19.119 1.00 45.41 91 PRO A CA 1
ATOM 705 C C . PRO A 1 91 ? -0.708 1.129 19.892 1.00 45.41 91 PRO A C 1
ATOM 707 O O . PRO A 1 91 ? -0.522 1.024 21.099 1.00 45.41 91 PRO A O 1
ATOM 710 N N . ALA A 1 92 ? -0.389 2.248 19.228 1.00 48.44 92 ALA A N 1
ATOM 711 C CA . ALA A 1 92 ? 0.119 3.443 19.904 1.00 48.44 92 ALA A CA 1
ATOM 712 C C . ALA A 1 92 ? -0.993 4.166 20.684 1.00 48.44 92 ALA A C 1
ATOM 714 O O . ALA A 1 92 ? -0.745 4.641 21.784 1.00 48.44 92 ALA A O 1
ATOM 715 N N . ALA A 1 93 ? -2.225 4.191 20.164 1.00 51.91 93 ALA A N 1
ATOM 716 C CA . ALA A 1 93 ? -3.389 4.700 20.893 1.00 51.91 93 ALA A CA 1
ATOM 717 C C . ALA A 1 93 ? -3.710 3.848 22.138 1.00 51.91 93 ALA A C 1
ATOM 719 O O . ALA A 1 93 ? -4.004 4.400 23.194 1.00 51.91 93 ALA A O 1
ATOM 720 N N . ASN A 1 94 ? -3.563 2.520 22.040 1.00 49.19 94 ASN A N 1
ATOM 721 C CA . ASN A 1 94 ? -3.662 1.597 23.178 1.00 49.19 94 ASN A CA 1
ATOM 722 C C . ASN A 1 94 ? -2.580 1.849 24.229 1.00 49.19 94 ASN A C 1
ATOM 724 O O . ASN A 1 94 ? -2.873 1.886 25.418 1.00 49.19 94 ASN A O 1
ATOM 728 N N . MET A 1 95 ? -1.335 2.063 23.796 1.00 46.09 95 MET A N 1
ATOM 729 C CA . MET A 1 95 ? -0.223 2.394 24.693 1.00 46.09 95 MET A CA 1
ATOM 730 C C . MET A 1 95 ? -0.419 3.748 25.399 1.00 46.09 95 MET A C 1
ATOM 732 O O . MET A 1 95 ? 0.081 3.939 26.502 1.00 46.09 95 MET A O 1
ATOM 736 N N . LEU A 1 96 ? -1.168 4.669 24.784 1.00 53.81 96 LEU A N 1
ATOM 737 C CA . LEU A 1 96 ? -1.559 5.963 25.356 1.00 53.81 96 LEU A CA 1
ATOM 738 C C . LEU A 1 96 ? -2.850 5.900 26.198 1.00 53.81 96 LEU A C 1
ATOM 740 O O . LEU A 1 96 ? -3.320 6.940 26.650 1.00 53.81 96 LEU A O 1
ATOM 744 N N . GLY A 1 97 ? -3.431 4.712 26.403 1.00 54.97 97 GLY A N 1
ATOM 745 C CA . GLY A 1 97 ? -4.621 4.526 27.238 1.00 54.97 97 GLY A CA 1
ATOM 746 C C . GLY A 1 97 ? -5.914 5.098 26.649 1.00 54.97 97 GLY A C 1
ATOM 747 O O . GLY A 1 97 ? -6.847 5.372 27.397 1.00 54.97 97 GLY A O 1
ATOM 748 N N . VAL A 1 98 ? -5.987 5.301 25.327 1.00 60.34 98 VAL A N 1
ATOM 749 C CA . VAL A 1 98 ? -7.198 5.817 24.670 1.00 60.34 98 VAL A CA 1
ATOM 750 C C . VAL A 1 98 ? -8.286 4.732 24.673 1.00 60.34 98 VAL A C 1
ATOM 752 O O . VAL A 1 98 ? -8.062 3.674 24.074 1.00 60.34 98 VAL A O 1
ATOM 755 N N . PRO A 1 99 ? -9.465 4.975 25.282 1.00 63.75 99 PRO A N 1
ATOM 756 C CA . PRO A 1 99 ? -10.584 4.034 25.247 1.00 63.75 99 PRO A CA 1
ATOM 757 C C . PRO A 1 99 ? -10.982 3.690 23.808 1.00 63.75 99 PRO A C 1
ATOM 759 O O . PRO A 1 99 ? -10.991 4.575 22.952 1.00 63.75 99 PRO A O 1
ATOM 762 N N . GLU A 1 100 ? -11.358 2.435 23.532 1.00 60.06 100 GLU A N 1
ATOM 763 C CA . GLU A 1 100 ? -11.790 1.991 22.189 1.00 60.06 100 GLU A CA 1
ATOM 764 C C . GLU A 1 100 ? -12.901 2.878 21.605 1.00 60.06 100 GLU A C 1
ATOM 766 O O . GLU A 1 100 ? -12.888 3.210 20.419 1.00 60.06 100 GLU A O 1
ATOM 771 N N . GLU A 1 101 ? -13.812 3.336 22.463 1.00 61.91 101 GLU A N 1
ATOM 772 C CA . GLU A 1 101 ? -14.910 4.244 22.119 1.00 61.91 101 GLU A CA 1
ATOM 773 C C . GLU A 1 101 ? -14.399 5.612 21.638 1.00 61.91 101 GLU A C 1
ATOM 775 O O . GLU A 1 101 ? -14.907 6.161 20.661 1.00 61.91 101 GLU A O 1
ATOM 780 N N . ALA A 1 102 ? -13.325 6.122 22.248 1.00 63.25 102 ALA A N 1
ATOM 781 C CA . ALA A 1 102 ? -12.725 7.413 21.920 1.00 63.25 102 ALA A CA 1
ATOM 782 C C . ALA A 1 102 ? -11.744 7.343 20.738 1.00 63.25 102 ALA A C 1
ATOM 784 O O . ALA A 1 102 ? -11.450 8.366 20.116 1.00 63.25 102 ALA A O 1
ATOM 785 N N . LYS A 1 103 ? -11.232 6.156 20.379 1.00 66.50 103 LYS A N 1
ATOM 786 C CA . LYS A 1 103 ? -10.274 6.016 19.268 1.00 66.50 103 LYS A CA 1
ATOM 787 C C . LYS A 1 103 ? -10.828 6.531 17.953 1.00 66.50 103 LYS A C 1
ATOM 789 O O . LYS A 1 103 ? -10.092 7.151 17.189 1.00 66.50 103 LYS A O 1
ATOM 794 N N . ARG A 1 104 ? -12.115 6.297 17.682 1.00 65.12 104 ARG A N 1
ATOM 795 C CA . ARG A 1 104 ? -12.759 6.765 16.444 1.00 65.12 104 ARG A CA 1
ATOM 796 C C . ARG A 1 104 ? -12.735 8.287 16.360 1.00 65.12 104 ARG A C 1
ATOM 798 O O . ARG A 1 104 ? -12.375 8.827 15.314 1.00 65.12 104 ARG A O 1
ATOM 805 N N . ASP A 1 105 ? -13.026 8.963 17.464 1.00 67.06 105 ASP A N 1
ATOM 806 C CA . ASP A 1 105 ? -13.039 10.423 17.527 1.00 67.06 105 ASP A CA 1
ATOM 807 C C . ASP A 1 105 ? -11.628 11.013 17.496 1.00 67.06 105 ASP A C 1
ATOM 809 O O . ASP A 1 105 ? -11.384 11.978 16.772 1.00 67.06 105 ASP A O 1
ATOM 813 N N . VAL A 1 106 ? -10.661 10.379 18.167 1.00 68.31 106 VAL A N 1
ATOM 814 C CA . VAL A 1 106 ? -9.237 10.747 18.081 1.00 68.31 106 VAL A CA 1
ATOM 815 C C . VAL A 1 106 ? -8.723 10.607 16.646 1.00 68.31 106 VAL A C 1
ATOM 817 O O . VAL A 1 106 ? -8.064 11.509 16.116 1.00 68.31 106 VAL A O 1
ATOM 820 N N . HIS A 1 107 ? -9.050 9.502 15.973 1.00 67.62 107 HIS A N 1
ATOM 821 C CA . HIS A 1 107 ? -8.673 9.290 14.581 1.00 67.62 107 HIS A CA 1
ATOM 822 C C . HIS A 1 107 ? -9.335 10.308 13.651 1.00 67.62 107 HIS A C 1
ATOM 824 O O . HIS A 1 107 ? -8.652 10.858 12.784 1.00 67.62 107 HIS A O 1
ATOM 830 N N . LEU A 1 108 ? -10.614 10.628 13.844 1.00 70.06 108 LEU A N 1
ATOM 831 C CA . LEU A 1 108 ? -11.290 11.655 13.055 1.00 70.06 108 LEU A CA 1
ATOM 832 C C . LEU A 1 108 ? -10.681 13.045 13.294 1.00 70.06 108 LEU A C 1
ATOM 834 O O . LEU A 1 108 ? -10.359 13.745 12.335 1.00 70.06 108 LEU A O 1
ATOM 838 N N . GLY A 1 109 ? -10.439 13.420 14.552 1.00 73.06 109 GLY A N 1
ATOM 839 C CA . GLY A 1 109 ? -9.776 14.672 14.926 1.00 73.06 109 GLY A CA 1
ATOM 840 C C . GLY A 1 109 ? -8.405 14.817 14.263 1.00 73.06 109 GLY A C 1
ATOM 841 O O . GLY A 1 109 ? -8.054 15.879 13.747 1.00 73.06 109 GLY A O 1
ATOM 842 N N . SER A 1 110 ? -7.660 13.717 14.146 1.00 72.38 110 SER A N 1
ATOM 843 C CA . SER A 1 110 ? -6.371 13.726 13.458 1.00 72.38 110 SER A CA 1
ATOM 844 C C . SER A 1 110 ? -6.464 14.043 11.956 1.00 72.38 110 SER A C 1
ATOM 846 O O . SER A 1 110 ? -5.541 14.645 11.405 1.00 72.38 110 SER A O 1
ATOM 848 N N . TYR A 1 111 ? -7.571 13.707 11.281 1.00 73.69 111 TYR A N 1
ATOM 849 C CA . TYR A 1 111 ? -7.794 14.084 9.879 1.00 73.69 111 TYR A CA 1
ATOM 850 C C . TYR A 1 111 ? -7.955 15.602 9.731 1.00 73.69 111 TYR A C 1
ATOM 852 O O . TYR A 1 111 ? -7.447 16.176 8.765 1.00 73.69 111 TYR A O 1
ATOM 860 N N . PHE A 1 112 ? -8.579 16.272 10.705 1.00 78.69 112 PHE A N 1
ATOM 861 C CA . PHE A 1 112 ? -8.647 17.735 10.739 1.00 78.69 112 PHE A CA 1
ATOM 862 C C . PHE A 1 112 ? -7.264 18.357 10.941 1.00 78.69 112 PHE A C 1
ATOM 864 O O . PHE A 1 112 ? -6.904 19.277 10.206 1.00 78.69 112 PHE A O 1
ATOM 871 N N . VAL A 1 113 ? -6.453 17.811 11.855 1.00 78.62 113 VAL A N 1
ATOM 872 C CA . VAL A 1 113 ? -5.062 18.256 12.059 1.00 78.62 113 VAL A CA 1
ATOM 873 C C . VAL A 1 113 ? -4.247 18.094 10.774 1.00 78.62 113 VAL A C 1
ATOM 875 O O . VAL A 1 113 ? -3.614 19.047 10.316 1.00 78.62 113 VAL A O 1
ATOM 878 N N . LYS A 1 114 ? -4.324 16.924 10.125 1.00 79.75 114 LYS A N 1
ATOM 879 C CA . LYS A 1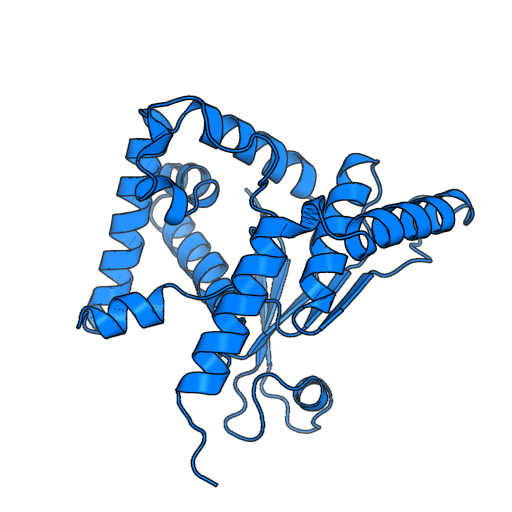 114 ? -3.685 16.678 8.822 1.00 79.75 114 LYS A CA 1
ATOM 880 C C . LYS A 1 114 ? -4.136 17.686 7.775 1.00 79.75 114 LYS A C 1
ATOM 882 O O . LYS A 1 114 ? -3.307 18.229 7.052 1.00 79.75 114 LYS A O 1
ATOM 887 N N . HIS A 1 115 ? -5.434 17.955 7.683 1.00 81.00 115 HIS A N 1
ATOM 888 C CA . HIS A 1 115 ? -5.970 18.917 6.729 1.00 81.00 115 HIS A CA 1
ATOM 889 C C . HIS A 1 115 ? -5.456 20.338 6.977 1.00 81.00 115 HIS A C 1
ATOM 891 O O . HIS A 1 115 ? -5.034 21.003 6.029 1.00 81.00 115 HIS A O 1
ATOM 897 N N . ALA A 1 116 ? -5.453 20.786 8.235 1.00 83.56 116 ALA A N 1
ATOM 898 C CA . ALA A 1 116 ? -4.939 22.093 8.623 1.00 83.56 116 ALA A CA 1
ATOM 899 C C . ALA A 1 116 ? -3.451 22.226 8.267 1.00 83.56 116 ALA A C 1
ATOM 901 O O . ALA A 1 116 ? -3.075 23.148 7.543 1.00 83.56 116 ALA A O 1
ATOM 902 N N . MET A 1 117 ? -2.624 21.250 8.657 1.00 78.50 117 MET A N 1
ATOM 903 C CA . MET A 1 117 ? -1.199 21.235 8.309 1.00 78.50 117 MET A CA 1
ATOM 904 C C . MET A 1 117 ? -0.972 21.141 6.797 1.00 78.50 117 MET A C 1
ATOM 906 O O . MET A 1 117 ? -0.077 21.791 6.266 1.00 78.50 117 MET A O 1
ATOM 910 N N . GLY A 1 118 ? -1.801 20.386 6.074 1.00 78.00 118 GLY A N 1
ATOM 911 C CA . GLY A 1 118 ? -1.760 20.285 4.614 1.00 78.00 118 GLY A CA 1
ATOM 912 C C . GLY A 1 118 ? -2.132 21.576 3.882 1.00 78.00 118 GLY A C 1
ATOM 913 O O . GLY A 1 118 ? -1.751 21.749 2.724 1.00 78.00 118 GLY A O 1
ATOM 914 N N . LYS A 1 119 ? -2.864 22.486 4.532 1.00 82.12 119 LYS A N 1
ATOM 915 C CA . LYS A 1 119 ? -3.150 23.831 4.015 1.00 82.12 119 LYS A CA 1
ATOM 916 C C . LYS A 1 119 ? -2.040 24.831 4.332 1.00 82.12 119 LYS A C 1
ATOM 918 O O . LYS A 1 119 ? -1.862 25.771 3.560 1.00 82.12 119 LYS A O 1
ATOM 923 N N . THR A 1 120 ? -1.306 24.617 5.420 1.00 83.00 120 THR A N 1
ATOM 924 C CA . THR A 1 120 ? -0.240 25.504 5.890 1.00 83.00 120 THR A CA 1
ATOM 925 C C . THR A 1 120 ? 1.141 24.912 5.581 1.00 83.00 120 THR A C 1
ATOM 927 O O . THR A 1 120 ? 1.605 24.980 4.443 1.00 83.00 120 THR A O 1
ATOM 930 N N . ILE A 1 121 ? 1.782 24.299 6.574 1.00 80.06 121 ILE A N 1
ATOM 931 C CA . ILE A 1 121 ? 3.201 23.918 6.594 1.00 80.06 121 ILE A CA 1
ATOM 932 C C . ILE A 1 121 ? 3.507 22.796 5.589 1.00 80.06 121 ILE A C 1
ATOM 934 O O . ILE A 1 121 ? 4.530 22.812 4.912 1.00 80.06 121 ILE A O 1
ATOM 938 N N . LEU A 1 122 ? 2.596 21.836 5.425 1.00 79.69 122 LEU A N 1
ATOM 939 C CA . LEU A 1 122 ? 2.788 20.646 4.590 1.00 79.69 122 LEU A CA 1
ATOM 940 C C . LEU A 1 122 ? 2.200 20.791 3.178 1.00 79.69 122 LEU A C 1
ATOM 942 O O . LEU A 1 122 ? 2.089 19.799 2.453 1.00 79.69 122 LEU A O 1
ATOM 946 N N . ARG A 1 123 ? 1.839 22.007 2.744 1.00 81.06 123 ARG A N 1
ATOM 947 C CA . ARG A 1 123 ? 1.217 22.252 1.430 1.00 81.06 123 ARG A CA 1
ATOM 948 C C . ARG A 1 123 ? 2.034 21.727 0.236 1.00 81.06 123 ARG A C 1
ATOM 950 O O . ARG A 1 123 ? 1.431 21.083 -0.627 1.00 81.06 123 ARG A O 1
ATOM 957 N N . PRO A 1 124 ? 3.367 21.929 0.144 1.00 81.88 124 PRO A N 1
ATOM 958 C CA . PRO A 1 124 ? 4.153 21.408 -0.981 1.00 81.88 124 PRO A CA 1
ATOM 959 C C . PRO A 1 124 ? 4.152 19.878 -1.024 1.00 81.88 124 PRO A C 1
ATOM 961 O O . PRO A 1 124 ? 3.985 19.259 -2.075 1.00 81.88 124 PRO A O 1
ATOM 964 N N . GLN A 1 125 ? 4.285 19.259 0.147 1.00 78.50 125 GLN A N 1
ATOM 965 C CA . GLN A 1 125 ? 4.279 17.814 0.293 1.00 78.50 125 GLN A CA 1
ATOM 966 C C . GLN A 1 125 ? 2.920 17.207 -0.058 1.00 78.50 125 GLN A C 1
ATOM 968 O O . GLN A 1 125 ? 2.866 16.170 -0.719 1.00 78.50 125 GLN A O 1
ATOM 973 N N . LYS A 1 126 ? 1.838 17.858 0.373 1.00 83.62 126 LYS A N 1
ATOM 974 C CA . LYS A 1 126 ? 0.472 17.476 0.037 1.00 83.62 126 LYS A CA 1
ATOM 975 C C . LYS A 1 126 ? 0.288 17.449 -1.481 1.00 83.62 126 LYS A C 1
ATOM 977 O O . LYS A 1 126 ? -0.047 16.398 -2.011 1.00 83.62 126 LYS A O 1
ATOM 982 N N . LYS A 1 127 ? 0.618 18.544 -2.180 1.00 84.62 127 LYS A N 1
ATOM 983 C CA . LYS A 1 127 ? 0.522 18.622 -3.650 1.00 84.62 127 LYS A CA 1
ATOM 984 C C . LYS A 1 127 ? 1.319 17.517 -4.351 1.00 84.62 127 LYS A C 1
ATOM 986 O O . LYS A 1 127 ? 0.828 16.894 -5.285 1.00 84.62 127 LYS A O 1
ATOM 991 N N . LYS A 1 128 ? 2.539 17.232 -3.875 1.00 84.88 128 LYS A N 1
ATOM 992 C CA . LYS A 1 128 ? 3.364 16.129 -4.398 1.00 84.88 128 LYS A CA 1
ATOM 993 C C . LYS A 1 128 ? 2.664 14.773 -4.244 1.00 84.88 128 LYS A C 1
ATOM 995 O O . LYS A 1 128 ? 2.755 13.942 -5.139 1.00 84.88 128 LYS A O 1
ATOM 1000 N N . MET A 1 129 ? 2.007 14.530 -3.110 1.00 83.19 129 MET A N 1
ATOM 1001 C CA . MET A 1 129 ? 1.282 13.280 -2.862 1.00 83.19 129 MET A CA 1
ATOM 1002 C C . MET A 1 129 ? -0.036 13.187 -3.618 1.00 83.19 129 MET A C 1
ATOM 1004 O O . MET A 1 129 ? -0.331 12.105 -4.109 1.00 83.19 129 MET A O 1
ATOM 1008 N N . GLU A 1 130 ? -0.767 14.288 -3.782 1.00 86.56 130 GLU A N 1
ATOM 1009 C CA . GLU A 1 130 ? -1.956 14.344 -4.643 1.00 86.56 130 GLU A CA 1
ATOM 1010 C C . GLU A 1 130 ? -1.602 13.927 -6.075 1.00 86.56 130 GLU A C 1
ATOM 1012 O O . GLU A 1 130 ? -2.191 12.980 -6.582 1.00 86.56 130 GLU A O 1
ATOM 1017 N N . ALA A 1 131 ? -0.542 14.496 -6.661 1.00 88.12 131 ALA A N 1
ATOM 1018 C CA . ALA A 1 131 ? -0.087 14.114 -8.000 1.00 88.12 131 ALA A CA 1
ATOM 1019 C C . ALA A 1 131 ? 0.347 12.636 -8.099 1.00 88.12 131 ALA A C 1
ATOM 1021 O O . ALA A 1 131 ? 0.159 11.986 -9.126 1.00 88.12 131 ALA A O 1
ATOM 1022 N N . VAL A 1 132 ? 0.943 12.074 -7.038 1.00 87.00 132 VAL A N 1
ATOM 1023 C CA . VAL A 1 132 ? 1.273 10.637 -6.992 1.00 87.00 132 VAL A CA 1
ATOM 1024 C C . VAL A 1 132 ? 0.007 9.786 -6.910 1.00 87.00 132 VAL A C 1
ATOM 1026 O O . VAL A 1 132 ? -0.065 8.755 -7.568 1.00 87.00 132 VAL A O 1
ATOM 1029 N N . PHE A 1 133 ? -0.976 10.193 -6.110 1.00 89.31 133 PHE A N 1
ATOM 1030 C CA . PHE A 1 133 ? -2.228 9.460 -5.933 1.00 89.31 133 PHE A CA 1
ATOM 1031 C C . PHE A 1 133 ? -3.087 9.508 -7.194 1.00 89.31 133 PHE A C 1
ATOM 1033 O O . PHE A 1 133 ? -3.655 8.489 -7.560 1.00 89.31 133 PHE A O 1
ATOM 1040 N N . GLU A 1 134 ? -3.113 10.641 -7.896 1.00 90.12 134 GLU A N 1
ATOM 1041 C CA . GLU A 1 134 ? -3.769 10.785 -9.198 1.00 90.12 134 GLU A CA 1
ATOM 1042 C C . GLU A 1 134 ? -3.181 9.814 -10.227 1.00 90.12 134 GLU A C 1
ATOM 1044 O O . GLU A 1 134 ? -3.929 9.055 -10.840 1.00 90.12 134 GLU A O 1
ATOM 1049 N N . LYS A 1 135 ? -1.848 9.737 -10.343 1.00 91.06 135 LYS A N 1
ATOM 1050 C CA . LYS A 1 135 ? -1.178 8.778 -11.246 1.00 91.06 135 LYS A CA 1
ATOM 1051 C C . LYS A 1 135 ? -1.444 7.313 -10.900 1.00 91.06 135 LYS A C 1
ATOM 1053 O O . LYS A 1 135 ? -1.417 6.462 -11.777 1.00 91.06 135 LYS A O 1
ATOM 1058 N N . LEU A 1 136 ? -1.655 7.014 -9.623 1.00 92.00 136 LEU A N 1
ATOM 1059 C CA . LEU A 1 136 ? -1.898 5.660 -9.123 1.00 92.00 136 LEU A CA 1
ATOM 1060 C C . LEU A 1 136 ? -3.396 5.342 -8.978 1.00 92.00 136 LEU A C 1
ATOM 1062 O O . LEU A 1 136 ? -3.736 4.257 -8.521 1.00 92.00 136 LEU A O 1
ATOM 1066 N N . SER A 1 137 ? -4.292 6.271 -9.317 1.00 92.25 137 SER A N 1
ATOM 1067 C CA . SER A 1 137 ? -5.724 6.170 -9.002 1.00 92.25 137 SER A CA 1
ATOM 1068 C C . SER A 1 137 ? -6.425 5.007 -9.709 1.00 92.25 137 SER A C 1
ATOM 1070 O O . SER A 1 137 ? -7.287 4.367 -9.101 1.00 92.25 137 SER A O 1
ATOM 1072 N N . SER A 1 138 ? -6.014 4.707 -10.946 1.00 93.88 138 SER A N 1
ATOM 1073 C CA . SER A 1 138 ? -6.505 3.591 -11.762 1.00 93.88 138 SER A CA 1
ATOM 1074 C C . SER A 1 138 ? -5.900 2.235 -11.386 1.00 93.88 138 SER A C 1
ATOM 1076 O O . SER A 1 138 ? -6.396 1.202 -11.836 1.00 93.88 138 SER A O 1
ATOM 1078 N N . TRP A 1 139 ? -4.851 2.212 -10.558 1.00 95.12 139 TRP A N 1
ATOM 1079 C CA . TRP A 1 139 ? -4.251 0.976 -10.069 1.00 95.12 139 TRP A CA 1
ATOM 1080 C C . TRP A 1 139 ? -4.993 0.478 -8.835 1.00 95.12 139 TRP A C 1
ATOM 1082 O O . TRP A 1 139 ? -5.008 1.140 -7.794 1.00 95.12 139 TRP A O 1
ATOM 1092 N N . VAL A 1 140 ? -5.599 -0.702 -8.945 1.00 96.06 140 VAL A N 1
ATOM 1093 C CA . VAL A 1 140 ? -6.415 -1.301 -7.882 1.00 96.06 140 VAL A CA 1
ATOM 1094 C C . VAL A 1 140 ? -5.825 -2.662 -7.498 1.00 96.06 140 VAL A C 1
ATOM 1096 O O . VAL A 1 140 ? -6.275 -3.686 -8.004 1.00 96.06 140 VAL A O 1
ATOM 1099 N N . PRO A 1 141 ? -4.800 -2.701 -6.628 1.00 96.12 141 PRO A N 1
ATOM 1100 C CA . PRO A 1 141 ? -4.256 -3.956 -6.126 1.00 96.12 141 PRO A CA 1
ATOM 1101 C C . PRO A 1 141 ? -5.266 -4.704 -5.242 1.00 96.12 141 PRO A C 1
ATOM 1103 O O . PRO A 1 141 ? -6.031 -4.097 -4.483 1.00 96.12 141 PRO A O 1
ATOM 1106 N N . GLU A 1 142 ? -5.204 -6.031 -5.308 1.00 97.25 142 GLU A N 1
ATOM 1107 C CA . GLU A 1 142 ? -5.894 -6.973 -4.433 1.00 97.25 142 GLU A CA 1
ATOM 1108 C C . GLU A 1 142 ? -5.104 -7.098 -3.124 1.00 97.25 142 GLU A C 1
ATOM 1110 O O . GLU A 1 142 ? -4.001 -7.646 -3.077 1.00 97.25 142 GLU A O 1
ATOM 1115 N N . LEU A 1 143 ? -5.638 -6.510 -2.057 1.00 95.75 143 LEU A N 1
ATOM 1116 C CA . LEU A 1 143 ? -4.949 -6.293 -0.792 1.00 95.75 143 LEU A CA 1
ATOM 1117 C C . LEU A 1 143 ? -5.521 -7.204 0.294 1.00 95.75 143 LEU A C 1
ATOM 1119 O O . LEU A 1 143 ? -6.575 -6.924 0.857 1.00 95.75 143 LEU A O 1
ATOM 1123 N N . TYR A 1 144 ? -4.800 -8.271 0.612 1.00 95.19 144 TYR A N 1
ATOM 1124 C CA . TYR A 1 144 ? -5.191 -9.287 1.581 1.00 95.19 144 TYR A CA 1
ATOM 1125 C C . TYR A 1 144 ? -4.562 -8.994 2.940 1.00 95.19 144 TYR A C 1
ATOM 1127 O O . TYR A 1 144 ? -3.336 -8.973 3.083 1.00 95.19 144 TYR A O 1
ATOM 1135 N N . VAL A 1 145 ? -5.402 -8.753 3.942 1.00 93.44 145 VAL A N 1
ATOM 1136 C CA . VAL A 1 145 ? -4.985 -8.417 5.306 1.00 93.44 145 VAL A CA 1
ATOM 1137 C C . VAL A 1 145 ? -5.757 -9.230 6.332 1.00 93.44 145 VAL A C 1
ATOM 1139 O O . VAL A 1 145 ? -6.934 -9.547 6.150 1.00 93.44 145 VAL A O 1
ATOM 1142 N N . HIS A 1 146 ? -5.114 -9.517 7.455 1.00 91.56 146 HIS A N 1
ATOM 1143 C CA . HIS A 1 146 ? -5.745 -10.213 8.564 1.00 91.56 146 HIS A CA 1
ATOM 1144 C C . HIS A 1 146 ? -5.964 -9.263 9.746 1.00 91.56 146 HIS A C 1
ATOM 1146 O O . HIS A 1 146 ? -5.057 -8.548 10.170 1.00 91.56 146 HIS A O 1
ATOM 1152 N N . GLN A 1 147 ? -7.162 -9.278 10.335 1.00 87.25 147 GLN A N 1
ATOM 1153 C CA . GLN A 1 147 ? -7.542 -8.333 11.395 1.00 87.25 147 GLN A CA 1
ATOM 1154 C C . GLN A 1 147 ? -6.668 -8.455 12.658 1.00 87.25 147 GLN A C 1
ATOM 1156 O O . GLN A 1 147 ? -6.312 -7.454 13.279 1.00 87.25 147 GLN A O 1
ATOM 1161 N N . ARG A 1 148 ? -6.276 -9.687 13.010 1.00 85.94 148 ARG A N 1
ATOM 1162 C CA . ARG A 1 148 ? -5.366 -9.990 14.134 1.00 85.94 148 ARG A CA 1
ATOM 1163 C C . ARG A 1 148 ? -3.873 -9.810 13.819 1.00 85.94 148 ARG A C 1
ATOM 1165 O O . ARG A 1 148 ? -3.051 -9.965 14.717 1.00 85.94 148 ARG A O 1
ATOM 1172 N N . ASP A 1 149 ? -3.500 -9.515 12.573 1.00 85.88 149 ASP A N 1
ATOM 1173 C CA . ASP A 1 149 ? -2.093 -9.353 12.201 1.00 85.88 149 ASP A CA 1
ATOM 1174 C C . ASP A 1 149 ? -1.643 -7.897 12.363 1.00 85.88 149 ASP A C 1
ATOM 1176 O O . ASP A 1 149 ? -1.892 -7.041 11.516 1.00 85.88 149 ASP A O 1
ATOM 1180 N N . PHE A 1 150 ? -0.925 -7.618 13.450 1.00 77.19 150 PHE A N 1
ATOM 1181 C CA . PHE A 1 150 ? -0.409 -6.282 13.760 1.00 77.19 150 PHE A CA 1
ATOM 1182 C C . PHE A 1 150 ? 0.597 -5.742 12.726 1.00 77.19 150 PHE A C 1
ATOM 1184 O O . PHE A 1 150 ? 0.913 -4.548 12.743 1.00 77.19 150 PHE A O 1
ATOM 1191 N N . ILE A 1 151 ? 1.137 -6.603 11.854 1.00 79.06 151 ILE A N 1
ATOM 1192 C CA . ILE A 1 151 ? 2.067 -6.201 10.799 1.00 79.06 151 ILE A CA 1
ATOM 1193 C C . ILE A 1 151 ? 1.305 -5.512 9.665 1.00 79.06 151 ILE A C 1
ATOM 1195 O O . ILE A 1 151 ? 1.806 -4.518 9.135 1.00 79.06 151 ILE A O 1
ATOM 1199 N N . CYS A 1 152 ? 0.111 -6.001 9.309 1.00 83.38 152 CYS A N 1
ATOM 1200 C CA . CYS A 1 152 ? -0.646 -5.522 8.148 1.00 83.38 152 CYS A CA 1
ATOM 1201 C C . CYS A 1 152 ? -1.954 -4.787 8.471 1.00 83.38 152 CYS A C 1
ATOM 1203 O O . CYS A 1 152 ? -2.470 -4.061 7.615 1.00 83.38 152 CYS A O 1
ATOM 1205 N N . ASN A 1 153 ? -2.480 -4.912 9.694 1.00 82.12 153 ASN A N 1
ATOM 1206 C CA . ASN A 1 153 ? -3.780 -4.352 10.068 1.00 82.12 153 ASN A CA 1
ATOM 1207 C C . ASN A 1 153 ? -3.880 -2.824 9.929 1.00 82.12 153 ASN A C 1
ATOM 1209 O O . ASN A 1 153 ? -4.984 -2.300 9.821 1.00 82.12 153 ASN A O 1
ATOM 1213 N N . GLY A 1 154 ? -2.768 -2.089 9.839 1.00 79.94 154 GLY A N 1
ATOM 1214 C CA . GLY A 1 154 ? -2.809 -0.650 9.588 1.00 79.94 154 GLY A CA 1
ATOM 1215 C C . GLY A 1 154 ? -3.423 -0.286 8.242 1.00 79.94 154 GLY A C 1
ATOM 1216 O O . GLY A 1 154 ? -3.866 0.848 8.070 1.00 79.94 154 GLY A O 1
ATOM 1217 N N . TYR A 1 155 ? -3.450 -1.193 7.258 1.00 85.44 155 TYR A N 1
ATOM 1218 C CA . TYR A 1 155 ? -4.189 -0.951 6.014 1.00 85.44 155 TYR A CA 1
ATOM 1219 C C . TYR A 1 155 ? -5.704 -0.940 6.227 1.00 85.44 155 TYR A C 1
ATOM 1221 O O . TYR A 1 155 ? -6.387 -0.178 5.543 1.00 85.44 155 TYR A O 1
ATOM 1229 N N . ILE A 1 156 ? -6.219 -1.720 7.184 1.00 86.56 156 ILE A N 1
ATOM 1230 C CA . ILE A 1 156 ? -7.639 -1.684 7.559 1.00 86.56 156 ILE A CA 1
ATOM 1231 C C . ILE A 1 156 ? -7.973 -0.271 8.034 1.00 86.56 156 ILE A C 1
ATOM 1233 O O . ILE A 1 156 ? -8.829 0.388 7.447 1.00 86.56 156 ILE A O 1
ATOM 1237 N N . ASP A 1 157 ? -7.202 0.245 8.993 1.00 78.88 157 ASP A N 1
ATOM 1238 C CA . ASP A 1 157 ? -7.390 1.601 9.510 1.00 78.88 157 ASP A CA 1
ATOM 1239 C C . ASP A 1 157 ? -7.236 2.662 8.418 1.00 78.88 157 ASP A C 1
ATOM 1241 O O . ASP A 1 157 ? -8.032 3.594 8.340 1.00 78.88 157 ASP A O 1
ATOM 1245 N N . HIS A 1 158 ? -6.227 2.533 7.550 1.00 82.12 158 HIS A N 1
ATOM 1246 C CA . HIS A 1 158 ? -5.994 3.476 6.452 1.00 82.12 158 HIS A CA 1
ATOM 1247 C C . HIS A 1 158 ? -7.231 3.643 5.567 1.00 82.12 158 HIS A C 1
ATOM 1249 O O . HIS A 1 158 ? -7.642 4.773 5.298 1.00 8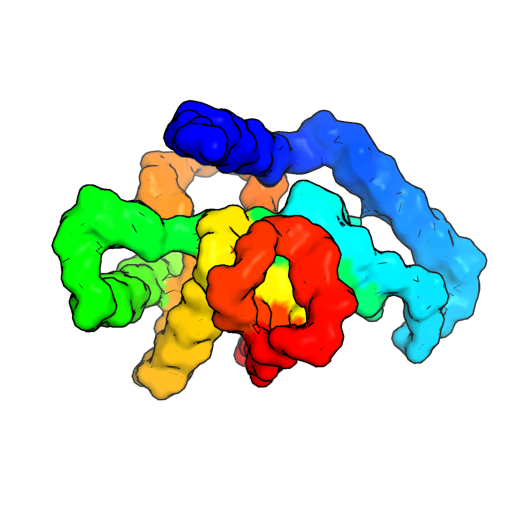2.12 158 HIS A O 1
ATOM 1255 N N . PHE A 1 159 ? -7.840 2.536 5.139 1.00 87.62 159 PHE A N 1
ATOM 1256 C CA . PHE A 1 159 ? -8.977 2.566 4.224 1.00 87.62 159 PHE A CA 1
ATOM 1257 C C . PHE A 1 159 ? -10.306 2.859 4.925 1.00 87.62 159 PHE A C 1
ATOM 1259 O O . PHE A 1 159 ? -11.088 3.678 4.435 1.00 87.62 159 PHE A O 1
ATOM 1266 N N . GLU A 1 160 ? -10.563 2.255 6.086 1.00 85.75 160 GLU A N 1
ATOM 1267 C CA . GLU A 1 160 ? -11.816 2.456 6.819 1.00 85.75 160 GLU A CA 1
ATOM 1268 C C . GLU A 1 160 ? -11.930 3.869 7.392 1.00 85.75 160 GLU A C 1
ATOM 1270 O O . GLU A 1 160 ? -12.969 4.512 7.219 1.00 85.75 160 GLU A O 1
ATOM 1275 N N . LEU A 1 161 ? -10.860 4.402 7.996 1.00 79.12 161 LEU A N 1
ATOM 1276 C CA . LEU A 1 161 ? -10.862 5.780 8.497 1.00 79.12 161 LEU A CA 1
ATOM 1277 C C . LEU A 1 161 ? -11.013 6.781 7.355 1.00 79.12 161 LEU A C 1
ATOM 1279 O O . LEU A 1 161 ? -11.699 7.791 7.512 1.00 79.12 161 LEU A O 1
ATOM 1283 N N . ARG A 1 162 ? -10.414 6.503 6.189 1.00 82.12 162 ARG A N 1
ATOM 1284 C CA . ARG A 1 162 ? -10.576 7.366 5.017 1.00 82.12 162 ARG A CA 1
ATOM 1285 C C . ARG A 1 162 ? -12.019 7.382 4.535 1.00 82.12 162 ARG A C 1
ATOM 1287 O O . ARG A 1 162 ? -12.538 8.464 4.277 1.00 82.12 162 ARG A O 1
ATOM 1294 N N . LYS A 1 163 ? -12.657 6.214 4.422 1.00 86.12 163 LYS A N 1
ATOM 1295 C CA . LYS A 1 163 ? -14.063 6.104 4.007 1.00 86.12 163 LYS A CA 1
ATOM 1296 C C . LYS A 1 163 ? -14.978 6.869 4.965 1.00 86.12 163 LYS A C 1
ATOM 1298 O O . LYS A 1 163 ? -15.751 7.707 4.517 1.00 86.12 163 LYS A O 1
ATOM 1303 N N . GLN A 1 164 ? -14.804 6.684 6.272 1.00 81.25 164 GLN A N 1
ATOM 1304 C CA . GLN A 1 164 ? -15.575 7.416 7.285 1.00 81.25 164 GLN A CA 1
ATOM 1305 C C . GLN A 1 164 ? -15.345 8.933 7.210 1.00 81.25 164 GLN A C 1
ATOM 1307 O O . GLN A 1 164 ? -16.291 9.718 7.268 1.00 81.25 164 GLN A O 1
ATOM 1312 N N . ALA A 1 165 ? -14.091 9.370 7.049 1.00 79.25 165 ALA A N 1
ATOM 1313 C CA . ALA A 1 165 ? -13.780 10.785 6.875 1.00 79.25 165 ALA A CA 1
ATOM 1314 C C . ALA A 1 165 ? -14.405 11.348 5.591 1.00 79.25 165 ALA A C 1
ATOM 1316 O O . ALA A 1 165 ? -14.837 12.498 5.584 1.00 79.25 165 ALA A O 1
ATOM 1317 N N . GLN A 1 166 ? -14.464 10.560 4.514 1.00 83.31 166 GLN A N 1
ATOM 1318 C CA . GLN A 1 166 ? -15.080 10.952 3.247 1.00 83.31 166 GLN A CA 1
ATOM 1319 C C . GLN A 1 166 ? -16.597 11.088 3.371 1.00 83.31 166 GLN A C 1
ATOM 1321 O O . GLN A 1 166 ? -17.140 12.059 2.859 1.00 83.31 166 GLN A O 1
ATOM 1326 N N . GLU A 1 167 ? -17.258 10.181 4.090 1.00 84.12 167 GLU A N 1
ATOM 1327 C CA . GLU A 1 167 ? -18.698 10.245 4.369 1.00 84.12 167 GLU A CA 1
ATOM 1328 C C . GLU A 1 167 ? -19.060 11.457 5.239 1.00 84.12 167 GLU A C 1
ATOM 1330 O O . GLU A 1 167 ? -20.042 12.143 4.968 1.00 84.12 167 GLU A O 1
ATOM 1335 N N . ARG A 1 168 ? -18.247 11.771 6.258 1.00 80.44 168 ARG A N 1
ATOM 1336 C CA . ARG A 1 168 ? -18.506 12.905 7.163 1.00 80.44 168 ARG A CA 1
ATOM 1337 C C . ARG A 1 168 ? -18.080 14.254 6.583 1.00 80.44 168 ARG A C 1
ATOM 1339 O O . ARG A 1 168 ? -18.767 15.254 6.761 1.00 80.44 168 ARG A O 1
ATOM 1346 N N . CYS A 1 169 ? -16.905 14.318 5.959 1.00 80.50 169 CYS A N 1
ATOM 1347 C CA . CYS A 1 169 ? -16.248 15.557 5.533 1.00 80.50 169 CYS A CA 1
ATOM 1348 C C . CYS A 1 169 ? -15.437 15.356 4.229 1.00 80.50 169 CYS A C 1
ATOM 1350 O O . CYS A 1 169 ? -14.198 15.374 4.263 1.00 80.50 169 CYS A O 1
ATOM 1352 N N . PRO A 1 170 ? -16.089 15.257 3.051 1.00 79.38 170 PRO A N 1
ATOM 1353 C CA . PRO A 1 170 ? -15.428 14.925 1.780 1.00 79.38 170 PRO A CA 1
ATOM 1354 C C . PRO A 1 170 ? -14.223 15.821 1.435 1.00 79.38 170 PRO A C 1
ATOM 1356 O O . PRO A 1 170 ? -13.162 15.342 1.027 1.00 79.38 170 PRO A O 1
ATOM 1359 N N . ARG A 1 171 ? -14.354 17.139 1.660 1.00 74.75 171 ARG A N 1
ATOM 1360 C CA . ARG A 1 171 ? -13.303 18.140 1.373 1.00 74.75 171 ARG A CA 1
ATOM 1361 C C . ARG A 1 171 ? -12.044 17.949 2.227 1.00 74.75 171 ARG A C 1
ATOM 1363 O O . ARG A 1 171 ? -10.937 18.273 1.793 1.00 74.75 171 ARG A O 1
ATOM 1370 N N . ILE A 1 172 ? -12.213 17.448 3.447 1.00 78.31 172 ILE A N 1
ATOM 1371 C CA . ILE A 1 172 ? -11.132 17.232 4.415 1.00 78.31 172 ILE A CA 1
ATOM 1372 C C . ILE A 1 172 ? -10.486 15.875 4.151 1.00 78.31 172 ILE A C 1
ATOM 1374 O O . ILE A 1 172 ? -9.260 15.785 4.122 1.00 78.31 172 ILE A O 1
ATOM 1378 N N . ALA A 1 173 ? -11.299 14.856 3.860 1.00 77.81 173 ALA A N 1
ATOM 1379 C CA . ALA A 1 173 ? -10.863 13.487 3.619 1.00 77.81 173 ALA A CA 1
ATOM 1380 C C . ALA A 1 173 ? -9.823 13.374 2.501 1.00 77.81 173 ALA A C 1
ATOM 1382 O O . ALA A 1 173 ? -8.737 12.850 2.746 1.00 77.81 173 ALA A O 1
ATOM 1383 N N . LYS A 1 174 ? -10.102 13.934 1.312 1.00 78.06 174 LYS A N 1
ATOM 1384 C CA . LYS A 1 174 ? -9.161 13.905 0.173 1.00 78.06 174 LYS A CA 1
ATOM 1385 C C . LYS A 1 174 ? -7.819 14.536 0.549 1.00 78.06 174 LYS A C 1
ATOM 1387 O O . LYS A 1 174 ? -6.762 13.952 0.351 1.00 78.06 174 LYS A O 1
ATOM 1392 N N . SER A 1 175 ? -7.872 15.699 1.193 1.00 73.25 175 SER A N 1
ATOM 1393 C CA . SER A 1 175 ? -6.683 16.445 1.606 1.00 73.25 175 SER A CA 1
ATOM 1394 C C . SER A 1 175 ? -5.880 15.782 2.731 1.00 73.25 175 SER A C 1
ATOM 1396 O O . SER A 1 175 ? -4.674 16.001 2.819 1.00 73.25 175 SER A O 1
ATOM 1398 N N . ALA A 1 176 ? -6.534 15.074 3.648 1.00 76.56 176 ALA A N 1
ATOM 1399 C CA . ALA A 1 176 ? -5.888 14.444 4.795 1.00 76.56 176 ALA A CA 1
ATOM 1400 C C . ALA A 1 176 ? -5.342 13.051 4.450 1.00 76.56 176 ALA A C 1
ATOM 1402 O O . ALA A 1 176 ? -4.296 12.663 4.966 1.00 76.56 176 ALA A O 1
ATOM 1403 N N . ALA A 1 177 ? -5.998 12.327 3.537 1.00 78.12 177 ALA A N 1
ATOM 1404 C CA . ALA A 1 177 ? -5.585 10.999 3.088 1.00 78.12 177 ALA A CA 1
ATOM 1405 C C . ALA A 1 177 ? -4.219 10.992 2.379 1.00 78.12 177 ALA A C 1
ATOM 1407 O O . ALA A 1 177 ? -3.518 9.982 2.402 1.00 78.12 177 ALA A O 1
ATOM 1408 N N . THR A 1 178 ? -3.806 12.120 1.792 1.00 75.25 178 THR A N 1
ATOM 1409 C CA . THR A 1 178 ? -2.477 12.275 1.177 1.00 75.25 178 THR A CA 1
ATOM 1410 C C . THR A 1 178 ? -1.343 12.505 2.185 1.00 75.25 178 THR A C 1
ATOM 1412 O O . THR A 1 178 ? -0.177 12.578 1.789 1.00 75.25 178 THR A O 1
ATOM 1415 N N . LEU A 1 179 ? -1.656 12.659 3.478 1.00 74.56 179 LEU A N 1
ATOM 1416 C CA . LEU A 1 179 ? -0.687 12.932 4.542 1.00 74.56 179 LEU A CA 1
ATOM 1417 C C . LEU A 1 179 ? -0.598 11.762 5.532 1.00 74.56 179 LEU A C 1
ATOM 1419 O O . LEU A 1 179 ? -1.593 11.301 6.104 1.00 74.56 179 LEU A O 1
ATOM 1423 N N . ALA A 1 180 ? 0.626 11.299 5.781 1.00 70.62 180 ALA A N 1
ATOM 1424 C CA . ALA A 1 180 ? 0.902 10.314 6.815 1.00 70.62 180 ALA A CA 1
ATOM 1425 C C . ALA A 1 180 ? 1.012 10.998 8.179 1.00 70.62 180 ALA A C 1
ATOM 1427 O O . ALA A 1 180 ? 1.447 12.139 8.296 1.00 70.62 180 ALA A O 1
ATOM 1428 N N . TYR A 1 181 ? 0.699 10.269 9.247 1.00 68.38 181 TYR A N 1
ATOM 1429 C CA . TYR A 1 181 ? 0.886 10.771 10.611 1.00 68.38 181 TYR A CA 1
ATOM 1430 C C . TYR A 1 181 ? 2.349 11.099 10.934 1.00 68.38 181 TYR A C 1
ATOM 1432 O O . TYR A 1 181 ? 2.618 12.042 11.668 1.00 68.38 181 TYR A O 1
ATOM 1440 N N . ARG A 1 182 ? 3.303 10.377 10.326 1.00 65.94 182 ARG A N 1
ATOM 1441 C CA . ARG A 1 182 ? 4.741 10.675 10.441 1.00 65.94 182 ARG A CA 1
ATOM 1442 C C . ARG A 1 182 ? 5.074 12.105 10.013 1.00 65.94 182 ARG A C 1
ATOM 1444 O O . ARG A 1 182 ? 6.011 12.693 10.537 1.00 65.94 182 ARG A O 1
ATOM 1451 N N . ASP A 1 183 ? 4.304 12.658 9.086 1.00 66.62 183 ASP A N 1
ATOM 1452 C CA . ASP A 1 183 ? 4.543 13.993 8.544 1.00 66.62 183 ASP A CA 1
ATOM 1453 C C . ASP A 1 183 ? 4.160 15.094 9.527 1.00 66.62 183 ASP A C 1
ATOM 1455 O O . ASP A 1 183 ? 4.661 16.207 9.423 1.00 66.62 183 ASP A O 1
ATOM 1459 N N . LEU A 1 184 ? 3.288 14.769 10.483 1.00 67.12 184 LEU A N 1
ATOM 1460 C CA . LEU A 1 184 ? 2.898 15.659 11.571 1.00 67.12 184 LEU A CA 1
ATOM 1461 C C . LEU A 1 184 ? 3.969 15.702 12.669 1.00 67.12 184 LEU A C 1
ATOM 1463 O O . LEU A 1 184 ? 4.046 16.676 13.406 1.00 67.12 184 LEU A O 1
ATOM 1467 N N . LEU A 1 185 ? 4.778 14.641 12.785 1.00 57.88 185 LEU A N 1
ATOM 1468 C CA . LEU A 1 185 ? 5.704 14.420 13.900 1.00 57.88 185 LEU A CA 1
ATOM 1469 C C . LEU A 1 185 ? 7.171 14.741 13.568 1.00 57.88 185 LEU A C 1
ATOM 1471 O O . LEU A 1 185 ? 8.006 14.708 14.465 1.00 57.88 185 LEU A O 1
ATOM 1475 N N . HIS A 1 186 ? 7.524 15.009 12.305 1.00 52.47 186 HIS A N 1
ATOM 1476 C CA . HIS A 1 186 ? 8.919 15.257 11.924 1.00 52.47 186 HIS A CA 1
ATOM 1477 C C . HIS A 1 186 ? 9.307 16.740 12.110 1.00 52.47 186 HIS A C 1
ATOM 1479 O O . HIS A 1 186 ? 8.740 17.590 11.421 1.00 52.47 186 HIS A O 1
ATOM 1485 N N . PRO A 1 187 ? 10.338 17.069 12.920 1.00 41.53 187 PRO A N 1
ATOM 1486 C CA . PRO A 1 187 ? 10.839 18.445 13.078 1.00 41.53 187 PRO A CA 1
ATOM 1487 C C . PRO A 1 187 ? 11.359 19.066 11.767 1.00 41.53 187 PRO A C 1
ATOM 1489 O O . PRO A 1 187 ? 11.380 20.282 11.604 1.00 41.53 187 PRO A O 1
ATOM 1492 N N . CYS A 1 188 ? 11.725 18.230 10.788 1.00 42.84 188 CYS A N 1
ATOM 1493 C CA . CYS A 1 188 ? 12.155 18.639 9.445 1.00 42.84 188 CYS A CA 1
ATOM 1494 C C . CYS A 1 188 ? 11.005 19.057 8.510 1.00 42.84 188 CYS A C 1
ATOM 1496 O O . CYS A 1 188 ? 11.253 19.344 7.345 1.00 42.84 188 CYS A O 1
ATOM 1498 N N . ALA A 1 189 ? 9.752 19.118 8.975 1.00 41.25 189 ALA A N 1
ATOM 1499 C CA . ALA A 1 189 ? 8.662 19.709 8.190 1.00 41.25 189 ALA A CA 1
ATOM 1500 C C . ALA A 1 189 ? 8.898 21.205 7.868 1.00 41.25 189 ALA A C 1
ATOM 1502 O O . ALA A 1 189 ? 8.234 21.749 6.989 1.00 41.25 189 ALA A O 1
ATOM 1503 N N . VAL A 1 190 ? 9.856 21.848 8.553 1.00 37.12 190 VAL A N 1
ATOM 1504 C CA . VAL A 1 190 ? 10.210 23.273 8.418 1.00 37.12 190 VAL A CA 1
ATOM 1505 C C . VAL A 1 190 ? 11.560 23.492 7.713 1.00 37.12 190 VAL A C 1
ATOM 1507 O O . VAL A 1 190 ? 11.793 24.558 7.152 1.00 37.12 190 VAL A O 1
ATOM 1510 N N . SER A 1 191 ? 12.445 22.492 7.660 1.00 30.62 191 SER A N 1
ATOM 1511 C CA . SER A 1 191 ? 13.764 22.608 7.026 1.00 30.62 191 SER A CA 1
ATOM 1512 C C . SER A 1 191 ? 13.893 21.612 5.876 1.00 30.62 191 SER A C 1
ATOM 1514 O O . SER A 1 191 ? 13.794 20.403 6.062 1.00 30.62 191 SER A O 1
ATOM 1516 N N . GLY A 1 192 ? 14.117 22.124 4.662 1.00 31.34 192 GLY A N 1
ATOM 1517 C CA . GLY A 1 192 ? 14.200 21.385 3.392 1.00 31.34 192 GLY A CA 1
ATOM 1518 C C . GLY A 1 192 ? 15.347 20.367 3.253 1.00 31.34 192 GLY A C 1
ATOM 1519 O O . GLY A 1 192 ? 15.809 20.124 2.140 1.00 31.34 192 GLY A O 1
ATOM 1520 N N . PHE A 1 193 ? 15.789 19.758 4.351 1.00 28.27 193 PHE A N 1
ATOM 1521 C CA . PHE A 1 193 ? 16.814 18.725 4.440 1.00 28.27 193 PHE A CA 1
ATOM 1522 C C . PHE A 1 193 ? 16.217 17.451 5.053 1.00 28.27 193 PHE A C 1
ATOM 1524 O O . PHE A 1 193 ? 16.506 17.058 6.177 1.00 28.27 193 PHE A O 1
ATOM 1531 N N . GLY A 1 194 ? 15.346 16.802 4.286 1.00 30.27 194 GLY A N 1
ATOM 1532 C CA . GLY A 1 194 ? 14.889 15.437 4.523 1.00 30.27 194 GLY A CA 1
ATOM 1533 C C . GLY A 1 194 ? 14.905 14.700 3.192 1.00 30.27 194 GLY A C 1
ATOM 1534 O O . GLY A 1 194 ? 14.425 15.235 2.192 1.00 30.27 194 GLY A O 1
ATOM 1535 N N . ASP A 1 195 ? 15.517 13.520 3.167 1.00 35.28 195 ASP A N 1
ATOM 1536 C CA . ASP A 1 195 ? 15.840 12.749 1.967 1.00 35.28 195 ASP A CA 1
ATOM 1537 C C . ASP A 1 195 ? 14.702 12.749 0.920 1.00 35.28 195 ASP A C 1
ATOM 1539 O O . ASP A 1 195 ? 13.613 12.201 1.126 1.00 35.28 195 ASP A O 1
ATOM 1543 N N . LYS A 1 196 ? 14.955 13.407 -0.223 1.00 37.50 196 LYS A N 1
ATOM 1544 C CA . LYS A 1 196 ? 13.973 13.745 -1.277 1.00 37.50 196 LYS A CA 1
ATOM 1545 C C . LYS A 1 196 ? 13.297 12.510 -1.904 1.00 37.50 196 LYS A C 1
ATOM 1547 O O . LYS A 1 196 ? 12.313 12.661 -2.642 1.00 37.50 196 LYS A O 1
ATOM 1552 N N . LYS A 1 197 ? 13.812 11.308 -1.616 1.00 37.84 197 LYS A N 1
ATOM 1553 C CA . LYS A 1 197 ? 13.478 10.031 -2.262 1.00 37.84 197 LYS A CA 1
ATOM 1554 C C . LYS A 1 197 ? 12.669 9.048 -1.409 1.00 37.84 197 LYS A C 1
ATOM 1556 O O . LYS A 1 197 ? 12.182 8.072 -1.976 1.00 37.84 197 LYS A O 1
ATOM 1561 N N . SER A 1 198 ? 12.432 9.298 -0.115 1.00 42.50 198 SER A N 1
ATOM 1562 C CA . SER A 1 198 ? 11.510 8.470 0.690 1.00 42.50 198 SER A CA 1
ATOM 1563 C C . SER A 1 198 ? 10.055 8.797 0.323 1.00 42.50 198 SER A C 1
ATOM 1565 O O . SER A 1 198 ? 9.306 9.429 1.068 1.00 42.50 198 SER A O 1
ATOM 1567 N N . GLY A 1 199 ? 9.652 8.423 -0.894 1.00 48.56 199 GLY A N 1
ATOM 1568 C CA . GLY A 1 199 ? 8.244 8.356 -1.257 1.00 48.56 199 GLY A CA 1
ATOM 1569 C C . GLY A 1 199 ? 7.536 7.451 -0.254 1.00 48.56 199 GLY A C 1
ATOM 1570 O O . GLY A 1 199 ? 8.095 6.452 0.188 1.00 48.56 199 GLY A O 1
ATOM 1571 N N . ARG A 1 200 ? 6.318 7.803 0.150 1.00 61.16 200 ARG A N 1
ATOM 1572 C CA . ARG A 1 200 ? 5.501 6.984 1.054 1.00 61.16 200 ARG A CA 1
ATOM 1573 C C . ARG A 1 200 ? 4.989 5.761 0.293 1.00 61.16 200 ARG A C 1
ATOM 1575 O O . ARG A 1 200 ? 3.815 5.688 -0.055 1.00 61.16 200 ARG A O 1
ATOM 1582 N N . GLN A 1 201 ? 5.899 4.839 -0.023 1.00 58.97 201 GLN A N 1
ATOM 1583 C CA . GLN A 1 201 ? 5.678 3.723 -0.947 1.00 58.97 201 GLN A CA 1
ATOM 1584 C C . GLN A 1 201 ? 4.613 2.731 -0.450 1.00 58.97 201 GLN A C 1
ATOM 1586 O O . GLN A 1 201 ? 4.070 1.964 -1.240 1.00 58.97 201 GLN A O 1
ATOM 1591 N N . HIS A 1 202 ? 4.247 2.786 0.832 1.00 68.12 202 HIS A N 1
ATOM 1592 C CA . HIS A 1 202 ? 3.197 1.953 1.417 1.00 68.12 202 HIS A CA 1
ATOM 1593 C C . HIS A 1 202 ? 1.782 2.554 1.304 1.00 68.12 202 HIS A C 1
ATOM 1595 O O . HIS A 1 202 ? 0.813 1.822 1.405 1.00 68.12 202 HIS A O 1
ATOM 1601 N N . LEU A 1 203 ? 1.600 3.862 1.066 1.00 77.81 203 LEU A N 1
ATOM 1602 C CA . LEU A 1 203 ? 0.242 4.435 1.034 1.00 77.81 203 LEU A CA 1
ATOM 1603 C C . LEU A 1 203 ? -0.433 4.256 -0.325 1.00 77.81 203 LEU A C 1
ATOM 1605 O O . LEU A 1 203 ? -0.044 4.908 -1.296 1.00 77.81 203 LEU A O 1
ATOM 1609 N N . LEU A 1 204 ? -1.456 3.410 -0.387 1.00 87.38 204 LEU A N 1
ATOM 1610 C CA . LEU A 1 204 ? -2.228 3.161 -1.602 1.00 87.38 204 LEU A CA 1
ATOM 1611 C C . LEU A 1 204 ? -3.433 4.116 -1.724 1.00 87.38 204 LEU A C 1
ATOM 1613 O O . LEU A 1 204 ? -4.148 4.324 -0.734 1.00 87.38 204 LEU A O 1
ATOM 1617 N N . PRO A 1 205 ? -3.675 4.698 -2.916 1.00 89.81 205 PRO A N 1
ATOM 1618 C CA . PRO A 1 205 ? -4.846 5.536 -3.171 1.00 89.81 205 PRO A CA 1
ATOM 1619 C C . PRO A 1 205 ? -6.109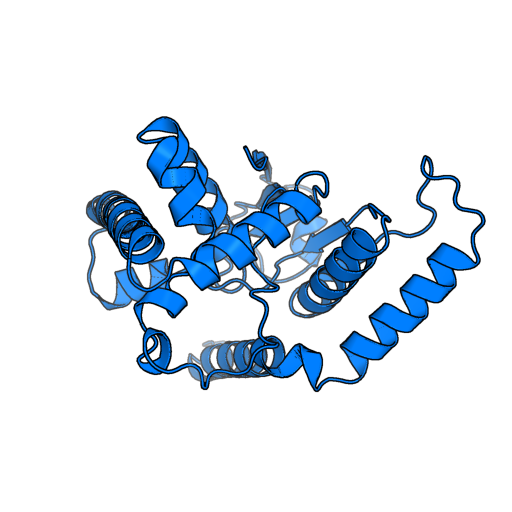 4.708 -3.437 1.00 89.81 205 PRO A C 1
ATOM 1621 O O . PRO A 1 205 ? -7.187 5.094 -2.988 1.00 89.81 205 PRO A O 1
ATOM 1624 N N . SER A 1 206 ? -5.976 3.559 -4.091 1.00 94.06 206 SER A N 1
ATOM 1625 C CA . SER A 1 206 ? -7.067 2.638 -4.395 1.00 94.06 206 SER A CA 1
ATOM 1626 C C . SER A 1 206 ? -6.623 1.209 -4.069 1.00 94.06 206 SER A C 1
ATOM 1628 O O . SER A 1 206 ? -5.431 0.914 -4.148 1.00 94.06 206 SER A O 1
ATOM 1630 N N . ALA A 1 207 ? -7.552 0.348 -3.652 1.00 95.88 207 ALA A N 1
ATOM 1631 C CA . ALA A 1 207 ? -7.334 -1.090 -3.463 1.00 95.88 207 ALA A CA 1
ATOM 1632 C C . ALA A 1 207 ? -8.672 -1.819 -3.273 1.00 95.88 207 ALA A C 1
ATOM 1634 O O . ALA A 1 207 ? -9.625 -1.246 -2.729 1.00 95.88 207 ALA A O 1
ATOM 1635 N N . ARG A 1 208 ? -8.722 -3.105 -3.630 1.00 97.00 208 ARG A N 1
ATOM 1636 C CA . ARG A 1 208 ? -9.741 -4.022 -3.108 1.00 97.00 208 ARG A CA 1
ATOM 1637 C C . ARG A 1 208 ? -9.183 -4.683 -1.855 1.00 97.00 208 ARG A C 1
ATOM 1639 O O . ARG A 1 208 ? -8.237 -5.457 -1.922 1.00 97.00 208 ARG A O 1
ATOM 1646 N N . LEU A 1 209 ? -9.741 -4.332 -0.703 1.00 95.69 209 LEU A N 1
ATOM 1647 C CA . LEU A 1 209 ? -9.300 -4.840 0.589 1.00 95.69 209 LEU A CA 1
ATOM 1648 C C . LEU A 1 209 ? -10.058 -6.123 0.924 1.00 95.69 209 LEU A C 1
ATOM 1650 O O . LEU A 1 209 ? -11.271 -6.069 1.116 1.00 95.69 209 LEU A O 1
ATOM 1654 N N . TRP A 1 210 ? -9.342 -7.233 1.050 1.00 95.81 210 TRP A N 1
ATOM 1655 C CA . TRP A 1 210 ? -9.834 -8.501 1.579 1.00 95.81 210 TRP A CA 1
ATOM 1656 C C . TRP A 1 210 ? -9.408 -8.633 3.032 1.00 95.81 210 TRP A C 1
ATOM 1658 O O . TRP A 1 210 ? -8.217 -8.633 3.341 1.00 95.81 210 TRP A O 1
ATOM 1668 N N . LYS A 1 211 ? -10.383 -8.745 3.929 1.00 94.31 211 LYS A N 1
ATOM 1669 C CA . LYS A 1 211 ? -10.155 -8.906 5.362 1.00 94.31 211 LYS A CA 1
ATOM 1670 C C . LYS A 1 211 ? -10.475 -10.330 5.772 1.00 94.31 211 LYS A C 1
ATOM 1672 O O . LYS A 1 211 ? -11.610 -10.768 5.594 1.00 94.31 211 LYS A O 1
ATOM 1677 N N . ASN A 1 212 ? -9.483 -10.999 6.347 1.00 93.56 212 ASN A N 1
ATOM 1678 C CA . ASN A 1 212 ? -9.650 -12.276 7.023 1.00 93.56 212 ASN A CA 1
ATOM 1679 C C . ASN A 1 212 ? -9.861 -12.052 8.527 1.00 93.56 212 ASN A C 1
ATOM 1681 O O . ASN A 1 212 ? -9.088 -11.331 9.174 1.00 93.56 212 ASN A O 1
ATOM 1685 N N . SER A 1 213 ? -10.922 -12.661 9.055 1.00 90.50 213 SER A N 1
ATOM 1686 C CA . SER A 1 213 ? -11.333 -12.567 10.458 1.00 90.50 213 SER A CA 1
ATOM 1687 C C . SER A 1 213 ? -11.287 -13.916 11.186 1.00 90.50 213 SER A C 1
ATOM 1689 O O . SER A 1 213 ? -11.811 -14.014 12.296 1.00 90.50 213 SER A O 1
ATOM 1691 N N . ASN A 1 214 ? -10.640 -14.939 10.615 1.00 89.62 214 ASN A N 1
ATOM 1692 C CA . ASN A 1 214 ? -10.525 -16.249 11.253 1.00 89.62 214 ASN A CA 1
ATOM 1693 C C . ASN A 1 214 ? -9.872 -16.143 12.651 1.00 89.62 214 ASN A C 1
ATOM 1695 O O . ASN A 1 214 ? -8.833 -15.483 12.820 1.00 89.62 214 ASN A O 1
ATOM 1699 N N . PRO A 1 215 ? -10.458 -16.787 13.680 1.00 84.50 215 PRO A N 1
ATOM 1700 C CA . PRO A 1 215 ? -9.945 -16.730 15.049 1.00 84.50 215 PRO A CA 1
ATOM 1701 C C . PRO A 1 215 ? -8.759 -17.675 15.280 1.00 84.50 215 PRO A C 1
ATOM 1703 O O . PRO A 1 215 ? -7.987 -17.477 16.219 1.00 84.50 215 PRO A O 1
ATOM 1706 N N . GLU A 1 216 ? -8.565 -18.660 14.406 1.00 83.12 216 GLU A N 1
ATOM 1707 C CA . GLU A 1 216 ? -7.551 -19.702 14.553 1.00 83.12 216 GLU A CA 1
ATOM 1708 C C . GLU A 1 216 ? -6.360 -19.508 13.608 1.00 83.12 216 GLU A C 1
ATOM 1710 O O . GLU A 1 216 ? -6.387 -18.702 12.678 1.00 83.12 216 GLU A O 1
ATOM 1715 N N . GLY A 1 217 ? -5.264 -20.211 13.889 1.00 83.44 217 GLY A N 1
ATOM 1716 C CA . GLY A 1 217 ? -4.054 -20.175 13.070 1.00 83.44 217 GLY A CA 1
ATOM 1717 C C . GLY A 1 217 ? -3.202 -18.908 13.212 1.00 83.44 217 GLY A C 1
ATOM 1718 O O . GLY A 1 217 ? -3.489 -17.986 13.986 1.00 83.44 217 GLY A O 1
ATOM 1719 N N . ASN A 1 218 ? -2.092 -18.891 12.470 1.00 86.44 218 ASN A N 1
ATOM 1720 C CA . ASN A 1 218 ? -1.166 -17.767 12.429 1.00 86.44 218 ASN A CA 1
ATOM 1721 C C . ASN A 1 218 ? -1.637 -16.717 11.413 1.00 86.44 218 ASN A C 1
ATOM 1723 O O . ASN A 1 218 ? -1.507 -16.893 10.203 1.00 86.44 218 ASN A O 1
ATOM 1727 N N . ALA A 1 219 ? -2.115 -15.591 11.940 1.00 88.62 219 ALA A N 1
ATOM 1728 C CA . ALA A 1 219 ? -2.639 -14.451 11.196 1.00 88.62 219 ALA A CA 1
ATOM 1729 C C . ALA A 1 219 ? -1.662 -13.814 10.192 1.00 88.62 219 ALA A C 1
ATOM 1731 O O . ALA A 1 219 ? -2.108 -13.068 9.327 1.00 88.62 219 ALA A O 1
ATOM 1732 N N . HIS A 1 220 ? -0.353 -14.072 10.271 1.00 89.81 220 HIS A N 1
ATOM 1733 C CA . HIS A 1 220 ? 0.604 -13.544 9.293 1.00 89.81 220 HIS A CA 1
ATOM 1734 C C . HIS A 1 220 ? 0.989 -14.565 8.215 1.00 89.81 220 HIS A C 1
ATOM 1736 O O . HIS A 1 220 ? 1.461 -14.174 7.149 1.00 89.81 220 HIS A O 1
ATOM 1742 N N . GLU A 1 221 ? 0.793 -15.866 8.439 1.00 89.94 221 GLU A N 1
ATOM 1743 C CA . GLU A 1 221 ? 1.235 -16.910 7.507 1.00 89.94 221 GLU A CA 1
ATOM 1744 C C . GLU A 1 221 ? 0.405 -16.937 6.228 1.00 89.94 221 GLU A C 1
ATOM 1746 O O . GLU A 1 221 ? -0.810 -16.773 6.263 1.00 89.94 221 GLU A O 1
ATOM 1751 N N . LEU A 1 222 ? 1.045 -17.223 5.093 1.00 90.06 222 LEU A N 1
ATOM 1752 C CA . LEU A 1 222 ? 0.351 -17.308 3.808 1.00 90.06 222 LEU A CA 1
ATOM 1753 C C . LEU A 1 222 ? -0.697 -18.437 3.781 1.00 90.06 222 LEU A C 1
ATOM 1755 O O . LEU A 1 222 ? -1.720 -18.308 3.117 1.00 90.06 222 LEU A O 1
ATOM 1759 N N . ARG A 1 223 ? -0.477 -19.514 4.550 1.00 89.56 223 ARG A N 1
ATOM 1760 C CA . ARG A 1 223 ? -1.359 -20.692 4.607 1.00 89.56 223 ARG A CA 1
ATOM 1761 C C . ARG A 1 223 ? -2.798 -20.351 4.996 1.00 89.56 223 ARG A C 1
ATOM 1763 O O . ARG A 1 223 ? -3.708 -21.052 4.569 1.00 89.56 223 ARG A O 1
ATOM 1770 N N . GLN A 1 224 ? -3.012 -19.274 5.754 1.00 89.38 224 GLN A N 1
ATOM 1771 C CA . GLN A 1 224 ? -4.356 -18.824 6.120 1.00 89.38 224 GLN A CA 1
ATOM 1772 C C . GLN A 1 224 ? -5.243 -18.576 4.887 1.00 89.38 224 GLN A C 1
ATOM 1774 O O . GLN A 1 224 ? -6.441 -18.793 4.955 1.00 89.38 224 GLN A O 1
ATOM 1779 N N . TRP A 1 225 ? -4.659 -18.152 3.758 1.00 90.94 225 TRP A N 1
ATOM 1780 C CA . TRP A 1 225 ? -5.387 -17.777 2.541 1.00 90.94 225 TRP A CA 1
ATOM 1781 C C . TRP A 1 225 ? -5.825 -18.983 1.700 1.00 90.94 225 TRP A C 1
ATOM 1783 O O . TRP A 1 225 ? -6.500 -18.804 0.693 1.00 90.94 225 TRP A O 1
ATOM 1793 N N . TRP A 1 226 ? -5.467 -20.199 2.124 1.00 85.75 226 TRP A N 1
ATOM 1794 C CA . TRP A 1 226 ? -5.855 -21.464 1.493 1.00 85.75 226 TRP A CA 1
ATOM 1795 C C . TRP A 1 226 ? -6.639 -22.391 2.432 1.00 85.75 226 TRP A C 1
ATOM 1797 O O . TRP A 1 226 ? -6.788 -23.579 2.150 1.00 85.75 226 TRP A O 1
ATOM 1807 N N . GLN A 1 227 ? -7.127 -21.874 3.562 1.00 84.56 227 GLN A N 1
ATOM 1808 C CA . GLN A 1 227 ? -7.967 -22.655 4.467 1.00 84.56 227 GLN A CA 1
ATOM 1809 C C . GLN A 1 227 ? -9.388 -22.819 3.898 1.00 84.56 227 GLN A C 1
ATOM 1811 O O . GLN A 1 227 ? -9.902 -21.893 3.269 1.00 84.56 227 GLN A O 1
ATOM 1816 N N . PRO A 1 228 ? -10.027 -23.987 4.089 1.00 80.75 228 PRO A N 1
ATOM 1817 C CA . PRO A 1 228 ? -11.360 -24.260 3.549 1.00 80.75 228 PRO A CA 1
ATOM 1818 C C . PRO A 1 228 ? -12.464 -23.419 4.213 1.00 80.75 228 PRO A C 1
ATOM 1820 O O . PRO A 1 228 ? -13.492 -23.150 3.602 1.00 80.75 228 PRO A O 1
ATOM 1823 N N . ASP A 1 229 ? -12.245 -22.980 5.448 1.00 83.56 229 ASP A N 1
ATOM 1824 C CA . ASP A 1 229 ? -13.177 -22.286 6.337 1.00 83.56 229 ASP A CA 1
ATOM 1825 C C . ASP A 1 229 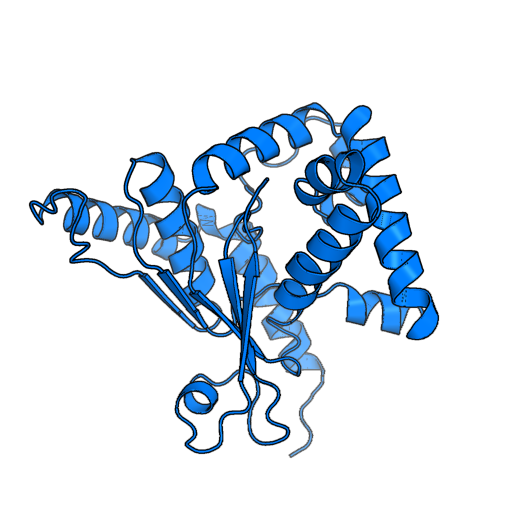? -12.826 -20.793 6.492 1.00 83.56 229 ASP A C 1
ATOM 1827 O O . ASP A 1 229 ? -12.756 -20.230 7.584 1.00 83.56 229 ASP A O 1
ATOM 1831 N N . LEU A 1 230 ? -12.567 -20.129 5.367 1.00 85.38 230 LEU A N 1
ATOM 1832 C CA . LEU A 1 230 ? -12.184 -18.720 5.309 1.00 85.38 230 LEU A CA 1
ATOM 1833 C C . LEU A 1 230 ? -13.367 -17.768 5.564 1.00 85.38 230 LEU A C 1
ATOM 1835 O O . LEU A 1 230 ? -14.279 -17.651 4.746 1.00 85.38 230 LEU A O 1
ATOM 1839 N N . ILE A 1 231 ? -13.308 -16.998 6.653 1.00 89.38 231 ILE A N 1
ATOM 1840 C CA . ILE A 1 231 ? -14.227 -15.886 6.930 1.00 89.38 231 ILE A CA 1
ATOM 1841 C C . ILE A 1 231 ? -13.642 -14.613 6.311 1.00 89.38 231 ILE A C 1
ATOM 1843 O O . ILE A 1 231 ? -12.837 -13.903 6.923 1.00 89.38 231 ILE A O 1
ATOM 1847 N N . LEU A 1 232 ? -14.049 -14.336 5.069 1.00 91.88 232 LEU A N 1
ATOM 1848 C CA . LEU A 1 232 ? -13.584 -13.189 4.291 1.00 91.88 232 LEU A CA 1
ATOM 1849 C C . LEU A 1 232 ? -14.667 -12.128 4.111 1.00 91.88 232 LEU A C 1
ATOM 1851 O O . LEU A 1 232 ? -15.823 -12.421 3.820 1.00 91.88 232 LEU A O 1
ATOM 1855 N N . SER A 1 233 ? -14.254 -10.867 4.187 1.00 94.12 233 SER A N 1
ATOM 1856 C CA . SER A 1 233 ? -15.034 -9.734 3.684 1.00 94.12 233 SER A CA 1
ATOM 1857 C C . SER A 1 233 ? -14.196 -8.929 2.701 1.00 94.12 233 SER A C 1
ATOM 1859 O O . SER A 1 233 ? -12.984 -8.806 2.882 1.00 94.12 233 SER A O 1
ATOM 1861 N N . SER A 1 234 ? -14.823 -8.371 1.663 1.00 94.69 234 SER A N 1
ATOM 1862 C CA . SER A 1 234 ? -14.130 -7.521 0.695 1.00 94.69 234 SER A CA 1
ATOM 1863 C C . SER A 1 234 ? -14.805 -6.165 0.539 1.00 94.69 234 SER A C 1
ATOM 1865 O O . SER A 1 234 ? -16.026 -6.048 0.595 1.00 94.69 234 SER A O 1
ATOM 1867 N N . ASN A 1 235 ? -13.996 -5.120 0.373 1.00 95.94 235 ASN A N 1
ATOM 1868 C CA . ASN A 1 235 ? -14.468 -3.770 0.086 1.00 95.94 235 ASN A CA 1
ATOM 1869 C C . ASN A 1 235 ? -13.547 -3.105 -0.937 1.00 95.94 235 ASN A C 1
ATOM 1871 O O . ASN A 1 235 ? -12.324 -3.141 -0.797 1.00 95.94 235 ASN A O 1
ATOM 1875 N N . LEU A 1 236 ? -14.135 -2.473 -1.952 1.00 95.56 236 LEU A N 1
ATOM 1876 C CA . LEU A 1 236 ? -13.398 -1.654 -2.908 1.00 95.56 236 LEU A CA 1
ATOM 1877 C C . LEU A 1 236 ? -13.280 -0.225 -2.375 1.00 95.56 236 LEU A C 1
ATOM 1879 O O . LEU A 1 236 ? -14.286 0.423 -2.084 1.00 95.56 236 LEU A O 1
ATOM 1883 N N . TYR A 1 237 ? -12.051 0.273 -2.286 1.00 92.94 237 TYR A N 1
ATOM 1884 C CA . TYR A 1 237 ? -11.761 1.660 -1.955 1.00 92.94 237 TYR A CA 1
ATOM 1885 C C . TYR A 1 237 ? -11.103 2.324 -3.156 1.00 92.94 237 TYR A C 1
ATOM 1887 O O . TYR A 1 237 ? -10.016 1.922 -3.564 1.00 92.94 237 TYR A O 1
ATOM 1895 N N . SER A 1 238 ? -11.732 3.373 -3.678 1.00 91.25 238 SER A N 1
ATOM 1896 C CA . SER A 1 238 ? -11.221 4.133 -4.821 1.00 91.25 238 SER A CA 1
ATOM 1897 C C . SER A 1 238 ? -10.787 5.529 -4.397 1.00 91.25 238 SER A C 1
ATOM 1899 O O . SER A 1 238 ? -11.343 6.111 -3.459 1.00 91.25 238 SER A O 1
ATOM 1901 N N . TRP A 1 239 ? -9.763 6.054 -5.061 1.00 86.12 239 TRP A N 1
ATOM 1902 C CA . TRP A 1 239 ? -9.389 7.459 -4.949 1.00 86.12 239 TRP A CA 1
ATOM 1903 C C . TRP A 1 239 ? -10.446 8.355 -5.619 1.00 86.12 239 TRP A C 1
ATOM 1905 O O . TRP A 1 239 ? -10.833 8.050 -6.747 1.00 86.12 239 TRP A O 1
ATOM 1915 N N . PRO A 1 240 ? -10.935 9.412 -4.942 1.00 72.88 240 PRO A N 1
ATOM 1916 C CA . PRO A 1 240 ? -11.942 10.330 -5.477 1.00 72.88 240 PRO A CA 1
ATOM 1917 C C . PRO A 1 240 ? -11.376 11.429 -6.384 1.00 72.88 240 PRO A C 1
ATOM 1919 O O . PRO A 1 240 ? -10.183 11.800 -6.247 1.00 72.88 240 PRO A O 1
#

Foldseek 3Di:
DDDDPVVVVVVLVVLVVCLQCVVVDVLLVVLLVVVVCVQVVPPPDQPDPPDAAEAAASSLLSSLSNCLSCLVVVHQHAYEYHLYFDAACVVVCVVVVPDPVCVLVVLLVVLVVLLVCCVPLCVVQLVVLLVSQVSQQPHAYAAEAECPDRRRNNVVVLQVSLVVNCVVPVVSSLSSSSDDPVCVVDPCSNPPPDPPPSDVSPRHQWYWYKYWHDPDDDRRDPVLVVDPPTPIDIDTHGHD

Organism: NCBI:txid191504

Sequence (240 aa):
MPRDPTIFGDMRLNLRILLNKQHLCSRFSEARKLVRQLVTSADCDSTSSAVWLAGHSLGTSIALDVGRDMMREGFNLPTFLFNPPHVSLAPAANMLGVPEEAKRDVHLGSYFVKHAMGKTILRPQKKKMEAVFEKLSSWVPELYVHQRDFICNGYIDHFELRKQAQERCPRIAKSAATLAYRDLLHPCAVSGFGDKKSGRQHLLPSARLWKNSNPEGNAHELRQWWQPDLILSSNLYSWP

Secondary structure (DSSP, 8-state):
----HHHHHHHHHHHHHHHHSGGG-HHHHHHHHHHHHHHHHTT--TT--S--EEEETHHHHHHHHHHHHHHHTT----EEEES-----SHHHHHHTT--HHHHHHHHHHHHHHHHHHHHTTTHHHHHHHHHHHHHTTT---EEEEETT-TTTTHHHHHHHHHHHHHHH-HHHHHHHHTS-THHHH-GGGSSS-S-TT---TT--SSEEEEEE--SSS-TTSGGGGG-TT--EEEEEE---